Protein AF-A0A949YI16-F1 (afdb_monomer)

Nearest PDB structures (foldseek):
  5cyo-assembly1_A  TM=3.950E-01  e=6.555E+00  Homo sapiens
  5l9u-assembly1_I  TM=1.779E-01  e=8.687E+00  Homo sapiens
  9gaw-assembly1_I  TM=1.122E-01  e=5.535E+00  Homo sapiens

Radius of gyration: 22.8 Å; Cα contacts (8 Å, |Δi|>4): 338; chains: 1; bounding box: 64×41×63 Å

Mean predicted aligned error: 15.58 Å

Sequence (272 aa):
MSTMNRERLHPVIDHRLARIAKSLPQAPPWYEPWLGLGPQSTEQERLLVCQAIRNSGTLPADAGYFLVSRILQNMAIDAVSQLADGLQTMNQREWCRTTDRILAKMMDKANELEMAQLFRADPLEHARRVEAGRRFFFGEDEEESPTDSGWLKGFVRMISSSLMTDETTRKLGVRYQEEHGYWRITVYPLPDKAARETIESSAVPPGFAWDIGNLQSVFDCIEGLGWYAVPAELTESPYVWIDGEFQGHEVFLRLLPGEPDQVERGEKCEVG

Structure (mmCIF, N/CA/C/O backbone):
data_AF-A0A949YI16-F1
#
_entry.id   AF-A0A949YI16-F1
#
loop_
_atom_site.group_PDB
_atom_site.id
_atom_site.type_symbol
_atom_site.label_atom_id
_atom_site.label_alt_id
_atom_site.label_comp_id
_atom_site.label_asym_id
_atom_site.label_entity_id
_atom_site.label_seq_id
_atom_site.pdbx_PDB_ins_code
_atom_site.Cartn_x
_atom_site.Cartn_y
_atom_site.Cartn_z
_atom_site.occupancy
_atom_site.B_iso_or_equiv
_atom_site.auth_seq_id
_atom_site.auth_comp_id
_atom_site.auth_asym_id
_atom_site.auth_atom_id
_atom_site.pdbx_PDB_model_num
ATOM 1 N N . MET A 1 1 ? -25.009 -1.467 -10.153 1.00 31.23 1 MET A N 1
ATOM 2 C CA . MET A 1 1 ? -24.774 -0.622 -8.961 1.00 31.23 1 MET A CA 1
ATOM 3 C C . MET A 1 1 ? -24.878 -1.506 -7.729 1.00 31.23 1 MET A C 1
ATOM 5 O O . MET A 1 1 ? -25.981 -1.758 -7.267 1.00 31.23 1 MET A O 1
ATOM 9 N N . SER A 1 2 ? -23.753 -2.062 -7.274 1.00 29.58 2 SER A N 1
ATOM 10 C CA . SER A 1 2 ? -23.713 -2.919 -6.086 1.00 29.58 2 SER A CA 1
ATOM 11 C C . SER A 1 2 ? -23.374 -2.042 -4.883 1.00 29.58 2 SER A C 1
ATOM 13 O O . SER A 1 2 ? -22.243 -1.586 -4.740 1.00 29.58 2 SER A O 1
ATOM 15 N N . THR A 1 3 ? -24.373 -1.728 -4.064 1.00 34.19 3 THR A N 1
ATOM 16 C CA . THR A 1 3 ? -24.199 -1.081 -2.760 1.00 34.19 3 THR A CA 1
ATOM 17 C C . THR A 1 3 ? -23.569 -2.089 -1.803 1.00 34.19 3 THR A C 1
ATOM 19 O O . THR A 1 3 ? -24.270 -2.730 -1.021 1.00 34.19 3 THR A O 1
ATOM 22 N N . MET A 1 4 ? -22.254 -2.286 -1.897 1.00 34.53 4 MET A N 1
ATOM 23 C CA . MET A 1 4 ? -21.528 -3.017 -0.865 1.00 34.53 4 MET A CA 1
ATOM 24 C C . MET A 1 4 ? -21.594 -2.214 0.434 1.00 34.53 4 MET A C 1
ATOM 26 O O . MET A 1 4 ? -21.246 -1.034 0.470 1.00 34.53 4 MET A O 1
ATOM 30 N N . ASN A 1 5 ? -22.094 -2.868 1.482 1.00 37.47 5 ASN A N 1
ATOM 31 C CA . ASN A 1 5 ? -22.068 -2.435 2.874 1.00 37.47 5 ASN A CA 1
ATOM 32 C C . ASN A 1 5 ? -20.679 -1.870 3.225 1.00 37.47 5 ASN A C 1
ATOM 34 O O . ASN A 1 5 ? -19.763 -2.631 3.528 1.00 37.47 5 ASN A O 1
ATOM 38 N N . ARG A 1 6 ? -20.494 -0.544 3.194 1.00 45.31 6 ARG A N 1
ATOM 39 C CA . ARG A 1 6 ? -19.334 0.065 3.852 1.00 45.31 6 ARG A CA 1
ATOM 40 C C . ARG A 1 6 ? -19.609 0.033 5.351 1.00 45.31 6 ARG A C 1
ATOM 42 O O . ARG A 1 6 ? -20.365 0.846 5.882 1.00 45.31 6 ARG A O 1
ATOM 49 N N . GLU A 1 7 ? -19.048 -0.982 5.996 1.00 61.59 7 GLU A N 1
ATOM 50 C CA . GLU A 1 7 ? -18.950 -1.094 7.448 1.00 61.59 7 GLU A CA 1
ATOM 51 C C . GLU A 1 7 ? -18.223 0.125 8.053 1.00 61.59 7 GLU A C 1
ATOM 53 O O . GLU A 1 7 ? -17.637 0.932 7.328 1.00 61.59 7 GLU A O 1
ATOM 58 N N . ARG A 1 8 ? -18.295 0.317 9.379 1.00 75.62 8 ARG A N 1
ATOM 59 C CA . ARG A 1 8 ? -17.847 1.563 10.035 1.00 75.62 8 ARG A CA 1
ATOM 60 C C . ARG A 1 8 ? -16.381 1.889 9.757 1.00 75.62 8 ARG A C 1
ATOM 62 O O . ARG A 1 8 ? -16.054 3.045 9.514 1.00 75.62 8 ARG A O 1
ATOM 69 N N . LEU A 1 9 ? -15.498 0.901 9.799 1.00 74.50 9 LEU A N 1
ATOM 70 C CA . LEU A 1 9 ? -14.109 1.049 9.356 1.00 74.50 9 LEU A CA 1
ATOM 71 C C . LEU A 1 9 ? -13.682 -0.179 8.553 1.00 74.50 9 LEU A C 1
ATOM 73 O O . LEU A 1 9 ? -13.199 -0.059 7.431 1.00 74.50 9 LEU A O 1
ATOM 77 N N . HIS A 1 10 ? -13.860 -1.356 9.148 1.00 81.81 10 HIS A N 1
ATOM 78 C CA . HIS A 1 10 ? -13.617 -2.674 8.566 1.00 81.81 10 HIS A CA 1
ATOM 79 C C . HIS A 1 10 ? -14.085 -3.721 9.590 1.00 81.81 10 HIS A C 1
ATOM 81 O O . HIS A 1 10 ? -13.768 -3.542 10.770 1.00 81.81 10 HIS A O 1
ATOM 87 N N . PRO A 1 11 ? -14.704 -4.848 9.197 1.00 75.75 11 PRO A N 1
ATOM 88 C CA . PRO A 1 11 ? -15.297 -5.800 10.149 1.00 75.75 11 PRO A CA 1
ATOM 89 C C . PRO A 1 11 ? -14.327 -6.278 11.228 1.00 75.75 11 PRO A C 1
ATOM 91 O O . PRO A 1 11 ? -14.639 -6.290 12.419 1.00 75.75 11 PRO A O 1
ATOM 94 N N . VAL A 1 12 ? -13.105 -6.629 10.818 1.00 77.25 12 VAL A N 1
ATOM 95 C CA . VAL A 1 12 ? -12.036 -7.086 11.724 1.00 77.25 12 VAL A CA 1
ATOM 96 C C . VAL A 1 12 ? -11.601 -5.984 12.697 1.00 77.25 12 VAL A C 1
ATOM 98 O O . VAL A 1 12 ? -11.421 -6.242 13.891 1.00 77.25 12 VAL A O 1
ATOM 101 N N . ILE A 1 13 ? -11.470 -4.747 12.206 1.00 84.38 13 ILE A N 1
ATOM 102 C CA . ILE A 1 13 ? -11.089 -3.590 13.024 1.00 84.38 13 ILE A CA 1
ATOM 103 C C . ILE A 1 13 ? -12.207 -3.294 14.021 1.00 84.38 13 ILE A C 1
ATOM 105 O O . ILE A 1 13 ? -11.952 -3.210 15.222 1.00 84.38 13 ILE A O 1
ATOM 109 N N . ASP A 1 14 ? -13.447 -3.223 13.544 1.00 82.38 14 ASP A N 1
ATOM 110 C CA . ASP A 1 14 ? -14.624 -2.936 14.356 1.00 82.38 14 ASP A CA 1
ATOM 111 C C . ASP A 1 14 ? -14.833 -4.000 15.439 1.00 82.38 14 ASP A C 1
ATOM 113 O O . ASP A 1 14 ? -15.079 -3.674 16.602 1.00 82.38 14 ASP A O 1
ATOM 117 N N . HIS A 1 15 ? -14.652 -5.278 15.102 1.00 83.50 15 HIS A N 1
ATOM 118 C CA . HIS A 1 15 ? -14.730 -6.368 16.067 1.00 83.50 15 HIS A CA 1
ATOM 119 C C . HIS A 1 15 ? -13.658 -6.251 17.161 1.00 83.50 15 HIS A C 1
ATOM 121 O O . HIS A 1 15 ? -13.944 -6.447 18.349 1.00 83.50 15 HIS A O 1
ATOM 127 N N . ARG A 1 16 ? -12.416 -5.916 16.790 1.00 86.44 16 ARG A N 1
ATOM 128 C CA . ARG A 1 16 ? -11.323 -5.765 17.757 1.00 86.44 16 ARG A CA 1
ATOM 129 C C . ARG A 1 16 ? -11.501 -4.523 18.632 1.00 86.44 16 ARG A C 1
ATOM 131 O O . ARG A 1 16 ? -11.338 -4.632 19.847 1.00 86.44 16 ARG A O 1
ATOM 138 N N . LEU A 1 17 ? -11.906 -3.385 18.065 1.00 90.69 17 LEU A N 1
ATOM 139 C CA . LEU A 1 17 ? -12.233 -2.173 18.827 1.00 90.69 17 LEU A CA 1
ATOM 140 C C . LEU A 1 17 ? -13.386 -2.422 19.809 1.00 90.69 17 LEU A C 1
ATOM 142 O O . LEU A 1 17 ? -13.283 -2.043 20.976 1.00 90.69 17 LEU A O 1
ATOM 146 N N . ALA A 1 18 ? -14.431 -3.146 19.389 1.00 89.56 18 ALA A N 1
ATOM 147 C CA . ALA A 1 18 ? -15.534 -3.543 20.266 1.00 89.56 18 ALA A CA 1
ATOM 148 C C . ALA A 1 18 ? -15.048 -4.365 21.468 1.00 89.56 18 ALA A C 1
ATOM 150 O O . ALA A 1 18 ? -15.499 -4.156 22.595 1.00 89.56 18 ALA A O 1
ATOM 151 N N . ARG A 1 19 ? -14.134 -5.314 21.232 1.00 89.81 19 ARG A N 1
ATOM 152 C CA . ARG A 1 19 ? -13.559 -6.166 22.280 1.00 89.81 19 ARG A CA 1
ATOM 153 C C . ARG A 1 19 ? -12.746 -5.350 23.282 1.00 89.81 19 ARG A C 1
ATOM 155 O O . ARG A 1 19 ? -12.903 -5.546 24.483 1.00 89.81 19 ARG A O 1
ATOM 162 N N . ILE A 1 20 ? -11.925 -4.422 22.792 1.00 91.56 20 ILE A N 1
ATOM 163 C CA . ILE A 1 20 ? -11.102 -3.545 23.632 1.00 91.56 20 ILE A CA 1
ATOM 164 C C . ILE A 1 20 ? -11.993 -2.640 24.479 1.00 91.56 20 ILE A C 1
ATOM 166 O O . ILE A 1 20 ? -11.846 -2.624 25.697 1.00 91.56 20 ILE A O 1
ATOM 170 N N . ALA A 1 21 ? -12.981 -1.977 23.875 1.00 92.62 21 ALA A N 1
ATOM 171 C CA . ALA A 1 21 ? -13.918 -1.126 24.605 1.00 92.62 21 ALA A CA 1
ATOM 172 C C . ALA A 1 21 ? -14.663 -1.887 25.715 1.00 92.62 21 ALA A C 1
ATOM 174 O O . ALA A 1 21 ? -14.785 -1.377 26.824 1.00 92.62 21 ALA A O 1
ATOM 175 N N . LYS A 1 22 ? -15.097 -3.130 25.454 1.00 91.75 22 LYS A N 1
ATOM 176 C CA . LYS A 1 22 ? -15.749 -3.995 26.457 1.00 91.75 22 LYS A CA 1
ATOM 177 C C . LYS A 1 22 ? -14.829 -4.426 27.602 1.00 91.75 22 LYS A C 1
ATOM 179 O O . LYS A 1 22 ? -15.326 -4.780 28.664 1.00 91.75 22 LYS A O 1
ATOM 184 N N . SER A 1 23 ? -13.516 -4.456 27.375 1.00 92.62 23 SER A N 1
ATOM 185 C CA . SER A 1 23 ? -12.531 -4.856 28.387 1.00 92.62 23 SER A CA 1
ATOM 186 C C . SER A 1 23 ? -12.133 -3.721 29.335 1.00 92.62 23 SER A C 1
ATOM 188 O O . SER A 1 23 ? -11.532 -3.979 30.377 1.00 92.62 23 SER A O 1
ATOM 190 N N . LEU A 1 24 ? -12.461 -2.472 28.988 1.00 91.62 24 LEU A N 1
ATOM 191 C CA . LEU A 1 24 ? -12.121 -1.304 29.790 1.00 91.62 24 LEU A CA 1
ATOM 192 C C . LEU A 1 24 ? -13.169 -1.063 30.895 1.00 91.62 24 LEU A C 1
ATOM 194 O O . LEU A 1 24 ? -14.363 -1.229 30.647 1.00 91.62 24 LEU A O 1
ATOM 198 N N . PRO A 1 25 ? -12.759 -0.616 32.101 1.00 90.12 25 PRO A N 1
ATOM 199 C CA . PRO A 1 25 ? -13.688 -0.320 33.200 1.00 90.12 25 PRO A CA 1
ATOM 200 C C . PRO A 1 25 ? -14.673 0.817 32.900 1.00 90.12 25 PRO A C 1
ATOM 202 O O . PRO A 1 25 ? -15.754 0.875 33.480 1.00 90.12 25 PRO A O 1
ATOM 205 N N . GLN A 1 26 ? -14.287 1.733 32.012 1.00 90.88 26 GLN A N 1
ATOM 206 C CA . GLN A 1 26 ? -15.099 2.852 31.554 1.00 90.88 26 GLN A CA 1
ATOM 207 C C . GLN A 1 26 ? -15.021 2.933 30.030 1.00 90.88 26 GLN A C 1
ATOM 209 O O . GLN A 1 26 ? -13.969 2.672 29.442 1.00 90.88 26 GLN A O 1
ATOM 214 N N . ALA A 1 27 ? -16.135 3.316 29.400 1.00 89.06 27 ALA A N 1
ATOM 215 C CA . ALA A 1 27 ? -16.186 3.521 27.961 1.00 89.06 27 ALA A CA 1
ATOM 216 C C . ALA A 1 27 ? -15.149 4.578 27.533 1.00 89.06 27 ALA A C 1
ATOM 218 O O . ALA A 1 27 ? -15.115 5.669 28.116 1.00 89.06 27 ALA A O 1
ATOM 219 N N . PRO A 1 28 ? -14.298 4.279 26.536 1.00 91.94 28 PRO A N 1
ATOM 220 C CA . PRO A 1 28 ? -13.292 5.225 26.089 1.00 91.94 28 PRO A CA 1
ATOM 221 C C . PRO A 1 28 ? -13.940 6.417 25.365 1.00 91.94 28 PRO A C 1
ATOM 223 O O . PRO A 1 28 ? -15.004 6.270 24.761 1.00 91.94 28 PRO A O 1
ATOM 226 N N . PRO A 1 29 ? -13.296 7.597 25.358 1.00 90.50 29 PRO A N 1
ATOM 227 C CA . PRO A 1 29 ? -13.871 8.821 24.789 1.00 90.50 29 PRO A CA 1
ATOM 228 C C . PRO A 1 29 ? -14.149 8.731 23.279 1.00 90.50 29 PRO A C 1
ATOM 230 O O . PRO A 1 29 ? -14.979 9.469 22.759 1.00 90.50 29 PRO A O 1
ATOM 233 N N . TRP A 1 30 ? -13.485 7.813 22.573 1.00 94.56 30 TRP A N 1
ATOM 234 C CA . TRP A 1 30 ? -13.721 7.542 21.154 1.00 94.56 30 TRP A CA 1
ATOM 235 C C . TRP A 1 30 ? -14.892 6.585 20.887 1.00 94.56 30 TRP A C 1
ATOM 237 O O . TRP A 1 30 ? -15.267 6.422 19.729 1.00 94.56 30 TRP A O 1
ATOM 247 N N . TYR A 1 31 ? -15.477 5.955 21.913 1.00 93.25 31 TYR A N 1
ATOM 248 C CA . TYR A 1 31 ? -16.476 4.893 21.750 1.00 93.25 31 TYR A CA 1
ATOM 249 C C . TYR A 1 31 ? -17.761 5.376 21.069 1.00 93.25 31 TYR A C 1
ATOM 251 O O . TYR A 1 31 ? -18.175 4.792 20.071 1.00 93.25 31 TYR A O 1
ATOM 259 N N . GLU A 1 32 ? -18.358 6.462 21.564 1.00 93.62 32 GLU A N 1
ATOM 260 C CA . GLU A 1 32 ? -19.583 7.034 20.986 1.00 93.62 32 GLU A CA 1
ATOM 261 C C . GLU A 1 32 ? -19.359 7.593 19.566 1.00 93.62 32 GLU A C 1
ATOM 263 O O . GLU A 1 32 ? -20.111 7.217 18.663 1.00 93.62 32 GLU A O 1
ATOM 268 N N . PRO A 1 33 ? -18.302 8.395 19.293 1.00 94.06 33 PRO A N 1
ATOM 269 C CA . PRO A 1 33 ? -17.969 8.803 17.926 1.00 94.06 33 PRO A CA 1
ATOM 270 C C . PRO A 1 33 ? -17.774 7.625 16.965 1.00 94.06 33 PRO A C 1
ATOM 272 O O . PRO A 1 33 ? -18.243 7.667 15.831 1.00 94.06 33 PRO A O 1
ATOM 275 N N . TRP A 1 34 ? -17.113 6.557 17.421 1.00 94.75 34 TRP A N 1
ATOM 276 C CA . TRP A 1 34 ? -16.907 5.353 16.622 1.00 94.75 34 TRP A CA 1
ATOM 277 C C . TRP A 1 34 ? -18.216 4.605 16.344 1.00 94.75 34 TRP A C 1
ATOM 279 O O . TRP A 1 34 ? -18.442 4.195 15.208 1.00 94.75 34 TRP A O 1
ATOM 289 N N . LEU A 1 35 ? -19.113 4.469 17.327 1.00 91.69 35 LEU A N 1
ATOM 290 C CA . LEU A 1 35 ? -20.433 3.863 17.115 1.00 91.69 35 LEU A CA 1
ATOM 291 C C . LEU A 1 35 ? -21.310 4.664 16.147 1.00 91.69 35 LEU A C 1
ATOM 293 O O . LEU A 1 35 ? -22.106 4.059 15.422 1.00 91.69 35 LEU A O 1
ATOM 297 N N . GLY A 1 36 ? -21.148 5.990 16.138 1.00 90.19 36 GLY A N 1
ATOM 298 C CA . GLY A 1 36 ? -21.848 6.913 15.248 1.00 90.19 36 GLY A CA 1
ATOM 299 C C . GLY A 1 36 ? -21.418 6.835 13.781 1.00 90.19 36 GLY A C 1
ATOM 300 O O . GLY A 1 36 ? -22.139 7.336 12.919 1.00 90.19 36 GLY A O 1
ATOM 301 N N . LEU A 1 37 ? -20.289 6.187 13.470 1.00 91.56 37 LEU A N 1
ATOM 302 C CA . LEU A 1 37 ? -19.899 5.938 12.084 1.00 91.56 37 LEU A CA 1
ATOM 303 C C . LEU A 1 37 ? -20.891 4.983 11.411 1.00 91.56 37 LEU A C 1
ATOM 305 O O . LEU A 1 37 ? -21.271 3.946 11.960 1.00 91.56 37 LEU A O 1
ATOM 309 N N . GLY A 1 38 ? -21.265 5.312 10.178 1.00 83.69 38 GLY A N 1
ATOM 310 C CA . GLY A 1 38 ? -22.146 4.505 9.341 1.00 83.69 38 GLY A CA 1
ATOM 311 C C . GLY A 1 38 ? -21.712 4.516 7.876 1.00 83.69 38 GLY A C 1
ATOM 312 O O . GLY A 1 38 ? -20.693 5.121 7.541 1.00 83.69 38 GLY A O 1
ATOM 313 N N . PRO A 1 39 ? -22.477 3.881 6.973 1.00 79.88 39 PRO A N 1
ATOM 314 C CA . PRO A 1 39 ? -22.122 3.795 5.553 1.00 79.88 39 PRO A CA 1
ATOM 315 C C . PRO A 1 39 ? -22.015 5.155 4.853 1.00 79.88 39 PRO A C 1
ATOM 317 O O . PRO A 1 39 ? -21.275 5.291 3.887 1.00 79.88 39 PRO A O 1
ATOM 320 N N . GLN A 1 40 ? -22.743 6.158 5.354 1.00 84.12 40 GLN A N 1
ATOM 321 C CA . GLN A 1 40 ? -22.759 7.524 4.818 1.00 84.12 40 GLN A CA 1
ATOM 322 C C . GLN A 1 40 ? -21.681 8.432 5.423 1.00 84.12 40 GLN A C 1
ATOM 324 O O . GLN A 1 40 ? -21.553 9.577 5.000 1.00 84.12 40 GLN A O 1
ATOM 329 N N . SER A 1 41 ? -20.922 7.952 6.413 1.00 89.25 41 SER A N 1
ATOM 330 C CA . SER A 1 41 ? -19.845 8.745 6.997 1.00 89.25 41 SER A CA 1
ATOM 331 C C . SER A 1 41 ? -18.731 8.966 5.979 1.00 89.25 41 SER A C 1
ATOM 333 O O . SER A 1 41 ? -18.291 8.035 5.298 1.00 89.25 41 SER A O 1
ATOM 335 N N . THR A 1 42 ? -18.273 10.207 5.910 1.00 90.50 42 THR A N 1
ATOM 336 C CA . THR A 1 42 ? -17.163 10.654 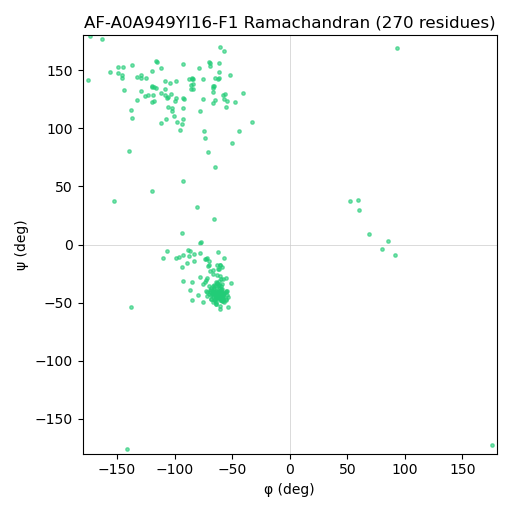5.072 1.00 90.50 42 THR A CA 1
ATOM 337 C C . THR A 1 42 ? -15.834 10.091 5.572 1.00 90.50 42 THR A C 1
ATOM 339 O O . THR A 1 42 ? -15.667 9.809 6.761 1.00 90.50 42 THR A O 1
ATOM 342 N N . GLU A 1 43 ? -14.841 9.994 4.686 1.00 87.81 43 GLU A N 1
ATOM 343 C CA . GLU A 1 43 ? -13.480 9.611 5.089 1.00 87.81 43 GLU A CA 1
ATOM 344 C C . GLU A 1 43 ? -12.889 10.589 6.120 1.00 87.81 43 GLU A C 1
ATOM 346 O O . GLU A 1 43 ? -12.145 10.177 7.004 1.00 87.81 43 GLU A O 1
ATOM 351 N N . GLN A 1 44 ? -13.293 11.866 6.095 1.00 92.75 44 GLN A N 1
ATOM 352 C CA . GLN A 1 44 ? -12.873 12.846 7.098 1.00 92.75 44 GLN A CA 1
ATOM 353 C C . GLN A 1 44 ? -13.439 12.534 8.494 1.00 92.75 44 GLN A C 1
ATOM 355 O O . GLN A 1 44 ? -12.724 12.648 9.488 1.00 92.75 44 GLN A O 1
ATOM 360 N N . GLU A 1 45 ? -14.705 12.122 8.593 1.00 94.12 45 GLU A N 1
ATOM 361 C CA . GLU A 1 45 ? -15.300 11.693 9.868 1.00 94.12 45 GLU A CA 1
ATOM 362 C C . GLU A 1 45 ? -14.628 10.418 10.387 1.00 94.12 45 GLU A C 1
ATOM 364 O O . GLU A 1 45 ? -14.312 10.324 11.575 1.00 94.12 45 GLU A O 1
ATOM 369 N N . ARG A 1 46 ? -14.335 9.461 9.496 1.00 94.12 46 ARG A N 1
ATOM 370 C CA . ARG A 1 46 ? -13.581 8.247 9.845 1.00 94.12 46 ARG A CA 1
ATOM 371 C C . ARG A 1 46 ? -12.176 8.578 10.338 1.00 94.12 46 ARG A C 1
ATOM 373 O O . ARG A 1 46 ? -11.743 8.028 11.349 1.00 94.12 46 ARG A O 1
ATOM 380 N N . LEU A 1 47 ? -11.493 9.510 9.675 1.00 95.75 47 LEU A N 1
ATOM 381 C CA . LEU A 1 47 ? -10.163 9.975 10.054 1.00 95.75 47 LEU A CA 1
ATOM 382 C C . LEU A 1 47 ? -10.162 10.575 11.462 1.00 95.75 47 LEU A C 1
ATOM 384 O O . LEU A 1 47 ? -9.327 10.190 12.278 1.00 95.75 47 L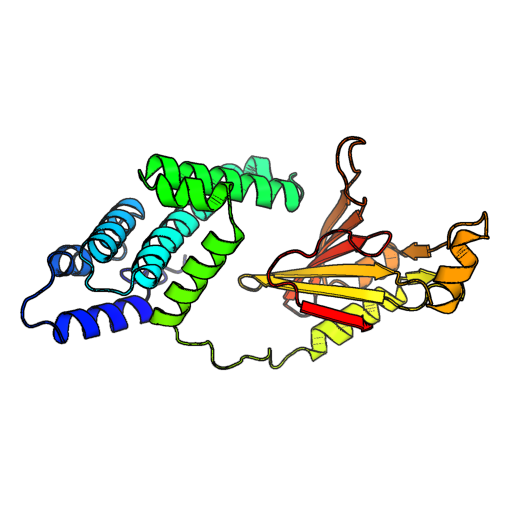EU A O 1
ATOM 388 N N . LEU A 1 48 ? -11.122 11.453 11.774 1.00 96.56 48 LEU A N 1
ATOM 389 C CA . LEU A 1 48 ? -11.246 12.064 13.103 1.00 96.56 48 LEU A CA 1
ATOM 390 C C . LEU A 1 48 ? -11.447 11.013 14.202 1.00 96.56 48 LEU A C 1
ATOM 392 O O . LEU A 1 48 ? -10.839 11.106 15.270 1.00 96.56 48 LEU A O 1
ATOM 396 N N . VAL A 1 49 ? -12.255 9.983 13.939 1.00 96.69 49 VAL A N 1
ATOM 397 C CA . VAL A 1 49 ? -12.438 8.864 14.871 1.00 96.69 49 VAL A CA 1
ATOM 398 C C . VAL A 1 49 ? -11.140 8.072 15.038 1.00 96.69 49 VAL A C 1
ATOM 400 O O . VAL A 1 49 ? -10.728 7.821 16.170 1.00 96.69 49 VAL A O 1
ATOM 403 N N . CYS A 1 50 ? -10.449 7.721 13.951 1.00 96.50 50 CYS A N 1
ATOM 404 C CA . CYS A 1 50 ? -9.164 7.018 14.014 1.00 96.50 50 CYS A CA 1
ATOM 405 C C . CYS A 1 50 ? -8.092 7.822 14.771 1.00 96.50 50 CYS A C 1
ATOM 407 O O . CYS A 1 50 ? -7.352 7.255 15.579 1.00 96.50 50 CYS A O 1
ATOM 409 N N . GLN A 1 51 ? -8.043 9.143 14.576 1.00 97.44 51 GLN A N 1
ATOM 410 C CA . GLN A 1 51 ? -7.170 10.047 15.327 1.00 97.44 51 GLN A CA 1
ATOM 411 C C . GLN A 1 51 ? -7.527 10.055 16.818 1.00 97.44 51 GLN A C 1
ATOM 413 O O . GLN A 1 51 ? -6.635 9.932 17.657 1.00 97.44 51 GLN A O 1
ATOM 418 N N . ALA A 1 52 ? -8.815 10.130 17.169 1.00 97.00 52 ALA A N 1
ATOM 419 C CA . ALA A 1 52 ? -9.267 10.070 18.559 1.00 97.00 52 ALA A CA 1
ATOM 420 C C . ALA A 1 52 ? -8.920 8.728 19.227 1.00 97.00 52 ALA A C 1
ATOM 422 O O . ALA A 1 52 ? -8.469 8.705 20.374 1.00 97.00 52 ALA A O 1
ATOM 423 N N . ILE A 1 53 ? -9.070 7.615 18.501 1.00 96.50 53 ILE A N 1
ATOM 424 C CA . ILE A 1 53 ? -8.671 6.282 18.966 1.00 96.50 53 ILE A CA 1
ATOM 425 C C . ILE A 1 53 ? -7.166 6.252 19.249 1.00 96.50 53 ILE A C 1
ATOM 427 O O . ILE A 1 53 ? -6.769 5.904 20.362 1.00 96.50 53 ILE A O 1
ATOM 431 N N . ARG A 1 54 ? -6.324 6.663 18.291 1.00 96.56 54 ARG A N 1
ATOM 432 C CA . ARG A 1 54 ? -4.863 6.712 18.472 1.00 96.56 54 ARG A CA 1
ATOM 433 C C . ARG A 1 54 ? -4.469 7.586 19.664 1.00 96.56 54 ARG A C 1
ATOM 435 O O . ARG A 1 54 ? -3.702 7.149 20.517 1.00 96.56 54 ARG A O 1
ATOM 442 N N . ASN A 1 55 ? -5.014 8.798 19.740 1.00 95.81 55 ASN A N 1
ATOM 443 C CA . ASN A 1 55 ? -4.635 9.796 20.743 1.00 95.81 55 ASN A CA 1
ATOM 444 C C . ASN A 1 55 ? -5.101 9.428 22.161 1.00 95.81 55 ASN A C 1
ATOM 446 O O . ASN A 1 55 ? -4.579 9.962 23.134 1.00 95.81 55 ASN A O 1
ATOM 450 N N . SER A 1 56 ? -6.060 8.507 22.299 1.00 94.44 56 SER A N 1
ATOM 451 C CA . SER A 1 56 ? -6.507 8.023 23.609 1.00 94.44 56 SER A CA 1
ATOM 452 C C . SER A 1 56 ? -5.492 7.129 24.326 1.00 94.44 56 SER A C 1
ATOM 454 O O . SER A 1 56 ? -5.628 6.904 25.526 1.00 94.44 56 SER A O 1
ATOM 456 N N . GLY A 1 57 ? -4.512 6.576 23.601 1.00 92.06 57 GLY A N 1
ATOM 457 C CA . GLY A 1 57 ? -3.531 5.642 24.158 1.00 92.06 57 GLY A CA 1
ATOM 458 C C . GLY A 1 57 ? -4.104 4.277 24.562 1.00 92.06 57 GLY A C 1
ATOM 459 O O . GLY A 1 57 ? -3.393 3.481 25.167 1.00 92.06 57 GLY A O 1
ATOM 460 N N . THR A 1 58 ? -5.365 3.965 24.230 1.00 93.00 58 THR A N 1
ATOM 461 C CA . THR A 1 58 ? -5.977 2.659 24.553 1.00 93.00 58 THR A CA 1
ATOM 462 C C . THR A 1 58 ? -5.453 1.511 23.690 1.00 93.00 58 THR A C 1
ATOM 464 O O . THR A 1 58 ? -5.739 0.349 23.970 1.00 93.00 58 THR A O 1
ATOM 467 N N . LEU A 1 59 ? -4.738 1.827 22.609 1.00 93.88 59 LEU A N 1
ATOM 468 C CA . LEU A 1 59 ? -4.119 0.874 21.693 1.00 93.88 59 LEU A CA 1
ATOM 469 C C . LEU A 1 59 ? -2.591 1.002 21.745 1.00 93.88 59 LEU A C 1
ATOM 471 O O . LEU A 1 59 ? -2.089 2.088 22.043 1.00 93.88 59 LEU A O 1
ATOM 475 N N . PRO A 1 60 ? -1.843 -0.052 21.365 1.00 94.88 60 PRO A N 1
ATOM 476 C CA . PRO A 1 60 ? -0.430 0.092 21.030 1.00 94.88 60 PRO A CA 1
ATOM 477 C C . PRO A 1 60 ? -0.210 1.209 20.001 1.00 94.88 60 PRO A C 1
ATOM 479 O O . PRO A 1 60 ? -1.035 1.403 19.102 1.00 94.88 60 PRO A O 1
ATOM 482 N N . ALA A 1 61 ? 0.916 1.919 20.110 1.00 93.88 61 ALA A N 1
ATOM 483 C CA . ALA A 1 61 ? 1.201 3.100 19.292 1.00 93.88 61 ALA A CA 1
ATOM 484 C C . ALA A 1 61 ? 1.086 2.821 17.783 1.00 93.88 61 ALA A C 1
ATOM 486 O O . ALA A 1 61 ? 0.471 3.599 17.055 1.00 93.88 61 ALA A O 1
ATOM 487 N N . ASP A 1 62 ? 1.613 1.685 17.325 1.00 91.69 62 ASP A N 1
ATOM 488 C CA . ASP A 1 62 ? 1.600 1.320 15.907 1.00 91.69 62 ASP A CA 1
ATOM 489 C C . ASP A 1 62 ? 0.209 0.912 15.409 1.00 91.69 62 ASP A C 1
ATOM 491 O O . ASP A 1 62 ? -0.151 1.215 14.276 1.00 91.69 62 ASP A O 1
ATOM 495 N N . ALA A 1 63 ? -0.640 0.338 16.268 1.00 91.81 63 ALA A N 1
ATOM 496 C CA . ALA A 1 63 ? -2.034 0.056 15.922 1.00 91.81 63 ALA A CA 1
ATOM 497 C C . ALA A 1 63 ? -2.819 1.352 15.666 1.00 91.81 63 ALA A C 1
ATOM 499 O O . ALA A 1 63 ? -3.530 1.468 14.669 1.00 91.81 63 ALA A O 1
ATOM 500 N N . GLY A 1 64 ? -2.648 2.360 16.527 1.00 95.69 64 GLY A N 1
ATOM 501 C CA . GLY A 1 64 ? -3.234 3.681 16.297 1.00 95.69 64 GLY A CA 1
ATOM 502 C C . GLY A 1 64 ? -2.645 4.389 15.068 1.00 95.69 64 GLY A C 1
ATOM 503 O O . GLY A 1 64 ? -3.378 5.039 14.325 1.00 95.69 64 GLY A O 1
ATOM 504 N N . TYR A 1 65 ? -1.339 4.235 14.820 1.00 94.06 65 TYR A N 1
ATOM 505 C CA . TYR A 1 65 ? -0.663 4.761 13.627 1.00 94.06 65 TYR A CA 1
ATOM 506 C C . TYR A 1 65 ? -1.246 4.177 12.333 1.00 94.06 65 TYR A C 1
ATOM 508 O O . TYR A 1 65 ? -1.588 4.921 11.413 1.00 94.06 65 TYR A O 1
ATOM 516 N N . PHE A 1 66 ? -1.423 2.855 12.288 1.00 92.81 66 PHE A N 1
ATOM 517 C CA . PHE A 1 66 ? -2.013 2.136 11.161 1.00 92.81 66 PHE A CA 1
ATOM 518 C C . PHE A 1 66 ? -3.436 2.604 10.838 1.00 92.81 66 PHE A C 1
ATOM 520 O O . PHE A 1 66 ? -3.737 2.835 9.670 1.00 92.81 66 PHE A O 1
ATOM 527 N N . LEU A 1 67 ? -4.299 2.795 11.845 1.00 92.88 67 LEU A N 1
ATOM 528 C CA . LEU A 1 67 ? -5.678 3.252 11.623 1.00 92.88 67 LEU A CA 1
ATOM 529 C C . LEU A 1 67 ? -5.734 4.591 10.881 1.00 92.88 67 LEU A C 1
ATOM 531 O O . LEU A 1 67 ? -6.518 4.749 9.948 1.00 92.88 67 LEU A O 1
ATOM 535 N N . VAL A 1 68 ? -4.896 5.544 11.290 1.00 96.50 68 VAL A N 1
ATOM 536 C CA . VAL A 1 68 ? -4.816 6.863 10.652 1.00 96.50 68 VAL A CA 1
ATOM 537 C C . VAL A 1 68 ? -4.225 6.744 9.247 1.00 96.50 68 VAL A C 1
ATOM 539 O O . VAL A 1 68 ? -4.807 7.267 8.299 1.00 96.50 68 VAL A O 1
ATOM 542 N N . SER A 1 69 ? -3.124 5.999 9.095 1.00 88.75 69 SER A N 1
ATOM 543 C CA . SER A 1 69 ? -2.474 5.786 7.794 1.00 88.75 69 SER A CA 1
ATOM 544 C C . SER A 1 69 ? -3.429 5.165 6.767 1.00 88.75 69 SER A C 1
ATOM 546 O O . SER A 1 69 ? -3.535 5.659 5.648 1.00 88.75 69 SER A O 1
ATOM 548 N N . ARG A 1 70 ? -4.208 4.149 7.163 1.00 88.00 70 ARG A N 1
ATOM 549 C CA . ARG A 1 70 ? -5.165 3.461 6.283 1.00 88.00 70 ARG A CA 1
ATOM 550 C C . ARG A 1 70 ? -6.249 4.395 5.741 1.00 88.00 70 ARG A C 1
ATOM 552 O O . ARG A 1 70 ? -6.556 4.342 4.556 1.00 88.00 70 ARG A O 1
ATOM 559 N N . ILE A 1 71 ? -6.824 5.262 6.580 1.00 90.44 71 ILE A N 1
ATOM 560 C CA . ILE A 1 71 ? -7.836 6.225 6.110 1.00 90.44 71 ILE A CA 1
ATOM 561 C C . ILE A 1 71 ? -7.211 7.248 5.154 1.00 90.44 71 ILE A C 1
ATOM 563 O O . ILE A 1 71 ? -7.789 7.553 4.114 1.00 90.44 71 ILE A O 1
ATOM 567 N N . LEU A 1 72 ? -5.999 7.727 5.445 1.00 88.31 72 LEU A N 1
ATOM 568 C CA . LEU A 1 72 ? -5.288 8.649 4.553 1.00 88.31 72 LEU A CA 1
ATOM 569 C C . LEU A 1 72 ? -4.930 8.006 3.206 1.00 88.31 72 LEU A C 1
ATOM 571 O O . LEU A 1 72 ? -5.006 8.679 2.179 1.00 88.31 72 LEU A O 1
ATOM 575 N N . GLN A 1 73 ? -4.591 6.715 3.195 1.00 83.00 73 GLN A N 1
ATOM 576 C CA . GLN A 1 73 ? -4.385 5.938 1.971 1.00 83.00 73 GLN A CA 1
ATOM 577 C C . GLN A 1 73 ? -5.674 5.832 1.151 1.00 83.00 73 GLN A C 1
ATOM 579 O O . GLN A 1 73 ? -5.642 6.127 -0.040 1.00 83.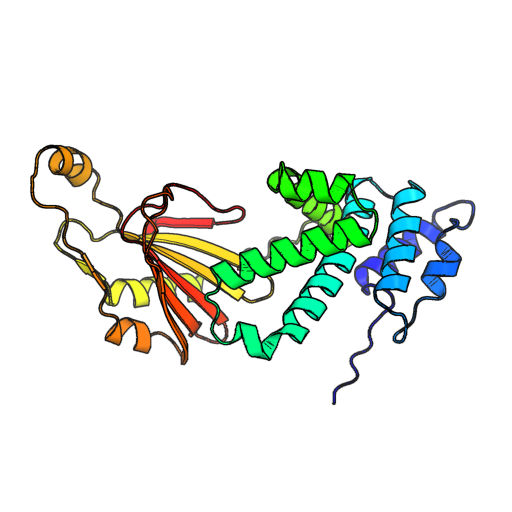00 73 GLN A O 1
ATOM 584 N N . ASN A 1 74 ? -6.816 5.521 1.776 1.00 82.31 74 ASN A N 1
ATOM 585 C CA . ASN A 1 74 ? -8.111 5.505 1.084 1.00 82.31 74 ASN A CA 1
ATOM 586 C C . ASN A 1 74 ? -8.429 6.869 0.449 1.00 82.31 74 ASN A C 1
ATOM 588 O O . ASN A 1 74 ? -8.768 6.946 -0.728 1.00 82.31 74 ASN A O 1
ATOM 592 N N . MET A 1 75 ? -8.244 7.958 1.204 1.00 87.12 75 MET A N 1
ATOM 593 C CA . MET A 1 75 ? -8.440 9.320 0.696 1.00 87.12 75 MET A CA 1
ATOM 594 C C . MET A 1 75 ? -7.495 9.650 -0.467 1.00 87.12 75 MET A C 1
ATOM 596 O O . MET A 1 75 ? -7.883 10.357 -1.398 1.00 87.12 75 MET A O 1
ATOM 600 N N . ALA A 1 76 ? -6.251 9.166 -0.421 1.00 82.06 76 ALA A N 1
ATOM 601 C CA . ALA A 1 76 ? -5.286 9.349 -1.498 1.00 82.06 76 ALA A CA 1
ATOM 602 C C . ALA A 1 76 ? -5.686 8.571 -2.760 1.00 82.06 76 ALA A C 1
ATOM 604 O O . ALA A 1 76 ? -5.640 9.146 -3.844 1.00 82.06 76 ALA A O 1
ATOM 605 N N . ILE A 1 77 ? -6.135 7.320 -2.621 1.00 75.00 77 ILE A N 1
ATOM 606 C CA . ILE A 1 77 ? -6.641 6.489 -3.726 1.00 75.00 77 ILE A CA 1
ATOM 607 C C . ILE A 1 77 ? -7.855 7.152 -4.388 1.00 75.00 77 ILE A C 1
ATOM 609 O O . ILE A 1 77 ? -7.896 7.276 -5.613 1.00 75.00 77 ILE A O 1
ATOM 613 N N . ASP A 1 78 ? -8.808 7.647 -3.596 1.00 79.38 78 ASP A N 1
ATOM 614 C CA . ASP A 1 78 ? -9.981 8.359 -4.113 1.00 79.38 78 ASP A CA 1
ATOM 615 C C . ASP A 1 78 ? -9.570 9.636 -4.870 1.00 79.38 78 ASP A C 1
ATOM 617 O O . ASP A 1 78 ? -10.095 9.930 -5.946 1.00 79.38 78 ASP A O 1
ATOM 621 N N . ALA A 1 79 ? -8.590 10.384 -4.350 1.00 82.56 79 ALA A N 1
ATOM 622 C CA . ALA A 1 79 ? -8.079 11.589 -5.000 1.00 82.56 79 ALA A CA 1
ATOM 623 C C . ALA A 1 79 ? -7.307 11.294 -6.297 1.00 82.56 79 ALA A C 1
ATOM 625 O O . ALA A 1 79 ? -7.434 12.052 -7.257 1.00 82.56 79 ALA A O 1
ATOM 626 N N . VAL A 1 80 ? -6.534 10.205 -6.346 1.00 73.56 80 VAL A N 1
ATOM 627 C CA . VAL A 1 80 ? -5.870 9.719 -7.569 1.00 73.56 80 VAL A CA 1
ATOM 628 C C . VAL A 1 80 ? -6.919 9.303 -8.599 1.00 73.56 80 VAL A C 1
ATOM 630 O O . VAL A 1 80 ? -6.844 9.719 -9.750 1.00 73.56 80 VAL A O 1
ATOM 633 N N . SER A 1 81 ? -7.953 8.573 -8.183 1.00 70.44 81 SER A N 1
ATOM 634 C CA . SER A 1 81 ? -9.029 8.112 -9.072 1.00 70.44 81 SER A CA 1
ATOM 635 C C . SER A 1 81 ? -9.805 9.269 -9.714 1.00 70.44 81 SER A C 1
ATOM 637 O O . SER A 1 81 ? -10.257 9.167 -10.849 1.00 70.44 81 SER A O 1
ATOM 639 N N . GLN A 1 82 ? -9.926 10.410 -9.031 1.00 74.25 82 GLN A N 1
ATOM 640 C CA . GLN A 1 82 ? -10.546 11.622 -9.587 1.00 74.25 82 GLN A CA 1
ATOM 641 C C . GLN A 1 82 ? -9.671 12.351 -10.621 1.00 74.25 82 GLN A C 1
ATOM 643 O O . GLN A 1 82 ? -10.166 13.224 -11.330 1.00 74.25 82 GLN A O 1
ATOM 648 N N . LEU A 1 83 ? -8.388 11.998 -10.730 1.00 71.62 83 LEU A N 1
ATOM 649 C CA . LEU A 1 83 ? -7.454 12.527 -11.730 1.00 71.62 83 LEU A CA 1
ATOM 650 C C . LEU A 1 83 ? -7.381 11.641 -12.992 1.00 71.62 83 LEU A C 1
ATOM 652 O O . LEU A 1 83 ? -6.504 11.861 -13.826 1.00 71.62 83 LEU A O 1
ATOM 656 N N . ALA A 1 84 ? -8.279 10.652 -13.131 1.00 56.03 84 ALA A N 1
ATOM 657 C CA . ALA A 1 84 ? -8.229 9.576 -14.129 1.00 56.03 84 ALA A CA 1
ATOM 658 C C . ALA A 1 84 ? -8.022 10.035 -15.586 1.00 56.03 84 ALA A C 1
ATOM 660 O O . ALA A 1 84 ? -7.299 9.365 -16.321 1.00 56.03 84 ALA A O 1
ATOM 661 N N . ASP A 1 85 ? -8.537 11.201 -15.988 1.00 56.03 85 ASP A N 1
ATOM 662 C CA . ASP A 1 85 ? -8.340 11.726 -17.351 1.00 56.03 85 ASP A CA 1
ATOM 663 C C . ASP A 1 85 ? -6.874 12.112 -17.655 1.00 56.03 85 ASP A C 1
ATOM 665 O O . ASP A 1 85 ? -6.471 12.152 -18.815 1.00 56.03 85 ASP A O 1
ATOM 669 N N . GLY A 1 86 ? -6.050 12.379 -16.633 1.00 53.22 86 GLY A N 1
ATOM 670 C CA . GLY A 1 86 ? -4.614 12.672 -16.774 1.00 53.22 86 GLY A CA 1
ATOM 671 C C . GLY A 1 86 ? -3.689 11.482 -16.493 1.00 53.22 86 GLY A C 1
ATOM 672 O O . GLY A 1 86 ? -2.498 11.558 -16.789 1.00 53.22 86 GLY A O 1
ATOM 673 N N . LEU A 1 87 ? -4.220 10.394 -15.923 1.00 52.09 87 LEU A N 1
ATOM 674 C CA . LEU A 1 87 ? -3.446 9.221 -15.494 1.00 52.09 87 LEU A CA 1
ATOM 675 C C . LEU A 1 87 ? -3.375 8.118 -16.556 1.00 52.09 87 LEU A C 1
ATOM 677 O O . LEU A 1 87 ? -2.438 7.331 -16.511 1.00 52.09 87 LEU A O 1
ATOM 681 N N . GLN A 1 88 ? -4.282 8.100 -17.543 1.00 52.88 88 GLN A N 1
ATOM 682 C CA . GLN A 1 88 ? -4.268 7.119 -18.646 1.00 52.88 88 GLN A CA 1
ATOM 683 C C . GLN A 1 88 ? -2.972 7.127 -19.477 1.00 52.88 88 GLN A C 1
ATOM 685 O O . GLN A 1 88 ? -2.685 6.165 -20.182 1.00 52.88 88 GLN A O 1
ATOM 690 N N . THR A 1 89 ? -2.189 8.206 -19.413 1.00 55.53 89 THR A N 1
ATOM 691 C CA . THR A 1 89 ? -0.913 8.343 -20.132 1.00 55.53 89 THR A CA 1
ATOM 692 C C . THR A 1 89 ? 0.319 8.231 -19.235 1.00 55.53 89 THR A C 1
ATOM 694 O O . THR A 1 89 ? 1.438 8.289 -19.743 1.00 55.53 89 THR A O 1
ATOM 697 N N . MET A 1 90 ? 0.147 8.138 -17.912 1.00 60.78 90 MET A N 1
ATOM 698 C CA . MET A 1 90 ? 1.265 8.110 -16.967 1.00 60.78 90 MET A CA 1
ATOM 699 C C . MET A 1 90 ? 1.801 6.689 -16.843 1.00 60.78 90 MET A C 1
ATOM 701 O O . MET A 1 90 ? 1.040 5.741 -16.678 1.00 60.78 90 MET A O 1
ATOM 705 N N . ASN A 1 91 ? 3.124 6.536 -16.888 1.00 60.88 91 ASN A N 1
ATOM 706 C CA . ASN A 1 91 ? 3.715 5.242 -16.558 1.00 60.88 91 ASN A CA 1
ATOM 707 C C . ASN A 1 91 ? 3.577 4.969 -15.049 1.00 60.88 91 ASN A C 1
ATOM 709 O O . ASN A 1 91 ? 3.489 5.894 -14.236 1.00 60.88 91 ASN A O 1
ATOM 713 N N . GLN A 1 92 ? 3.620 3.697 -14.658 1.00 57.09 92 GLN A N 1
ATOM 714 C CA . GLN A 1 92 ? 3.369 3.260 -13.281 1.00 57.09 92 GLN A CA 1
ATOM 715 C C . GLN A 1 92 ? 4.262 3.939 -12.233 1.00 57.09 92 GLN A C 1
ATOM 717 O O . GLN A 1 92 ? 3.864 4.158 -11.093 1.00 57.09 92 GLN A O 1
ATOM 722 N N . ARG A 1 93 ? 5.477 4.350 -12.600 1.00 57.53 93 ARG A N 1
ATOM 723 C CA . ARG A 1 93 ? 6.358 5.071 -11.681 1.00 57.53 93 ARG A CA 1
ATOM 724 C C . ARG A 1 93 ? 5.893 6.498 -11.426 1.00 57.53 93 ARG A C 1
ATOM 726 O O . ARG A 1 93 ? 6.000 7.001 -10.306 1.00 57.53 93 ARG A O 1
ATOM 733 N N . GLU A 1 94 ? 5.427 7.176 -12.464 1.00 63.16 94 GLU A N 1
ATOM 734 C CA . GLU A 1 94 ? 4.799 8.483 -12.321 1.00 63.16 94 GLU A CA 1
ATOM 735 C C . GLU A 1 94 ? 3.493 8.373 -11.539 1.00 63.16 94 GLU A C 1
ATOM 737 O O . GLU A 1 94 ? 3.217 9.256 -10.724 1.00 63.16 94 GLU A O 1
ATOM 742 N N . TRP A 1 95 ? 2.760 7.269 -11.705 1.00 65.44 95 TRP A N 1
ATOM 743 C CA . TRP A 1 95 ? 1.615 6.926 -10.870 1.00 65.44 95 TRP A CA 1
ATOM 744 C C . TRP A 1 95 ? 2.029 6.776 -9.398 1.00 65.44 95 TRP A C 1
ATOM 746 O O . TRP A 1 95 ? 1.561 7.556 -8.575 1.00 65.44 95 TRP A O 1
ATOM 756 N N . CYS A 1 96 ? 3.005 5.921 -9.061 1.00 65.44 96 CYS A N 1
ATOM 757 C CA . CYS A 1 96 ? 3.510 5.756 -7.688 1.00 65.44 96 CYS A CA 1
ATOM 758 C C . CYS A 1 96 ? 3.990 7.082 -7.082 1.00 65.44 96 CYS A C 1
ATOM 760 O O . CYS A 1 96 ? 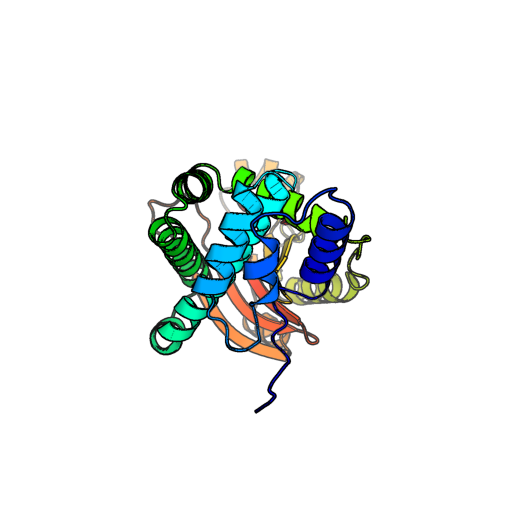3.589 7.446 -5.981 1.00 65.44 96 CYS A O 1
ATOM 762 N N . ARG A 1 97 ? 4.789 7.869 -7.817 1.00 73.00 97 ARG A N 1
ATOM 763 C CA . ARG A 1 97 ? 5.256 9.189 -7.352 1.00 73.00 97 ARG A CA 1
ATOM 764 C C . ARG A 1 97 ? 4.101 10.158 -7.121 1.00 73.00 97 ARG A C 1
ATOM 766 O O . ARG A 1 97 ? 4.181 11.010 -6.236 1.00 73.00 97 ARG A O 1
ATOM 773 N N . THR A 1 98 ? 3.062 10.088 -7.944 1.00 74.69 98 THR A N 1
ATOM 774 C CA . THR A 1 98 ? 1.876 10.937 -7.816 1.00 74.69 98 THR A CA 1
ATOM 775 C C . THR A 1 98 ? 1.046 10.514 -6.618 1.00 74.69 98 THR A C 1
ATOM 777 O O . THR A 1 98 ? 0.696 11.375 -5.811 1.00 74.69 98 THR A O 1
ATOM 780 N N . THR A 1 99 ? 0.837 9.213 -6.435 1.00 73.56 99 THR A N 1
ATOM 781 C CA . THR A 1 99 ? 0.186 8.624 -5.265 1.00 73.56 99 THR A CA 1
ATOM 782 C C . THR A 1 99 ? 0.933 8.977 -3.979 1.00 73.56 99 THR A C 1
ATOM 784 O O . THR A 1 99 ? 0.316 9.517 -3.065 1.00 73.56 99 THR A O 1
ATOM 787 N N . ASP A 1 100 ? 2.261 8.834 -3.927 1.00 79.75 100 ASP A N 1
ATOM 788 C CA . ASP A 1 100 ? 3.088 9.219 -2.772 1.00 79.75 100 ASP A CA 1
ATOM 789 C C . ASP A 1 100 ? 2.989 10.717 -2.463 1.00 79.75 100 ASP A C 1
ATOM 791 O O . ASP A 1 100 ? 2.853 11.131 -1.308 1.00 79.75 100 ASP A O 1
ATOM 795 N N . ARG A 1 101 ? 3.023 11.568 -3.497 1.00 84.88 101 ARG A N 1
ATOM 796 C CA . ARG A 1 101 ? 2.860 13.022 -3.339 1.00 84.88 101 ARG A CA 1
ATOM 797 C C . ARG A 1 101 ? 1.475 13.381 -2.820 1.00 84.88 101 ARG A C 1
ATOM 799 O O . ARG A 1 101 ? 1.355 14.302 -2.011 1.00 84.88 101 ARG A O 1
ATOM 806 N N . ILE A 1 102 ? 0.435 12.711 -3.305 1.00 87.12 102 ILE A N 1
ATOM 807 C CA . ILE A 1 102 ? -0.942 12.925 -2.862 1.00 87.12 102 ILE A CA 1
ATOM 808 C C . ILE A 1 102 ? -1.095 12.448 -1.422 1.00 87.12 102 ILE A C 1
ATOM 810 O O . ILE A 1 102 ? -1.593 13.212 -0.601 1.00 87.12 102 ILE A O 1
ATOM 814 N N . LEU A 1 103 ? -0.595 11.261 -1.087 1.00 86.38 103 LEU A N 1
ATOM 815 C CA . LEU A 1 103 ? -0.627 10.716 0.265 1.00 86.38 1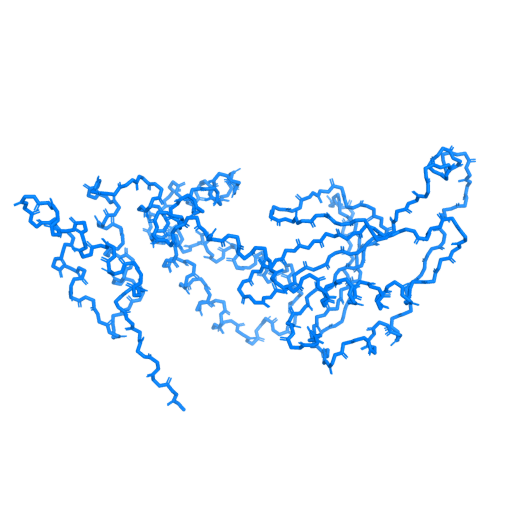03 LEU A CA 1
ATOM 816 C C . LEU A 1 103 ? 0.093 11.634 1.260 1.00 86.38 103 LEU A C 1
ATOM 818 O O . LEU A 1 103 ? -0.482 12.004 2.282 1.00 86.38 103 LEU A O 1
ATOM 822 N N . ALA A 1 104 ? 1.296 12.106 0.927 1.00 88.12 104 ALA A N 1
ATOM 823 C CA . ALA A 1 104 ? 2.024 13.059 1.761 1.00 88.12 104 ALA A CA 1
ATOM 824 C C . ALA A 1 104 ? 1.243 14.374 1.960 1.00 88.12 104 ALA A C 1
ATOM 826 O O . ALA A 1 104 ? 1.207 14.916 3.063 1.00 88.12 104 ALA A O 1
ATOM 827 N N . LYS A 1 105 ? 0.565 14.875 0.915 1.00 90.62 105 LYS A N 1
ATOM 828 C CA . LYS A 1 105 ? -0.326 16.044 1.026 1.00 90.62 105 LYS A CA 1
ATOM 829 C C . LYS A 1 105 ? -1.555 15.762 1.890 1.00 90.62 105 LYS A C 1
ATOM 831 O O . LYS A 1 105 ? -2.008 16.670 2.583 1.00 90.62 105 LYS A O 1
ATOM 836 N N . MET A 1 106 ? -2.114 14.552 1.842 1.00 91.25 106 MET A N 1
ATOM 837 C CA . MET A 1 106 ? -3.226 14.161 2.713 1.00 91.25 106 MET A CA 1
ATOM 838 C C . MET A 1 106 ? -2.783 14.142 4.176 1.00 91.25 106 MET A C 1
ATOM 840 O O . MET A 1 106 ? -3.493 14.686 5.016 1.00 91.25 106 MET A O 1
ATOM 844 N N . MET A 1 107 ? -1.587 13.621 4.471 1.00 94.38 107 MET A N 1
ATOM 845 C CA . MET A 1 107 ? -1.008 13.670 5.819 1.00 94.38 107 MET A CA 1
ATOM 846 C C . MET A 1 107 ? -0.835 15.118 6.309 1.00 94.38 107 MET A C 1
ATOM 848 O O . MET A 1 107 ? -1.267 15.440 7.414 1.00 94.38 107 MET A O 1
ATOM 852 N N . ASP A 1 108 ? -0.290 16.020 5.482 1.00 92.69 108 ASP A N 1
ATOM 853 C CA . ASP A 1 108 ? -0.153 17.435 5.863 1.00 92.69 108 ASP A CA 1
ATOM 854 C C . ASP A 1 108 ? -1.522 18.090 6.130 1.00 92.69 108 ASP A C 1
ATOM 856 O O . ASP A 1 108 ? -1.708 18.761 7.145 1.00 92.69 108 ASP A O 1
ATOM 860 N N . LYS A 1 109 ? -2.505 17.876 5.241 1.00 93.06 109 LYS A N 1
ATOM 861 C CA . LYS A 1 109 ? -3.869 18.420 5.386 1.00 93.06 109 LYS A CA 1
ATOM 862 C C . LYS A 1 109 ? -4.589 17.890 6.624 1.00 93.06 109 LYS A C 1
ATOM 864 O O . LYS A 1 109 ? -5.386 18.612 7.217 1.00 93.06 109 LYS A O 1
ATOM 869 N N . ALA A 1 110 ? -4.306 16.650 7.007 1.00 93.50 110 ALA A N 1
ATOM 870 C CA . ALA A 1 110 ? -4.835 16.010 8.204 1.00 93.50 110 ALA A CA 1
ATOM 871 C C . ALA A 1 110 ? -4.140 16.453 9.503 1.00 93.50 110 ALA A C 1
ATOM 873 O O . ALA A 1 110 ? -4.501 15.965 10.574 1.00 93.50 110 ALA A O 1
ATOM 874 N N . ASN A 1 111 ? -3.163 17.368 9.421 1.00 94.50 111 ASN A N 1
ATOM 875 C CA . ASN A 1 111 ? -2.302 17.784 10.528 1.00 94.50 111 ASN A CA 1
ATOM 876 C C . ASN A 1 111 ? -1.479 16.623 11.129 1.00 94.50 111 ASN A C 1
ATOM 878 O O . ASN A 1 111 ? -1.123 16.631 12.305 1.00 94.50 111 ASN A O 1
ATOM 882 N N . GLU A 1 112 ? -1.148 15.624 10.308 1.00 96.69 112 GLU A N 1
ATOM 883 C CA . GLU A 1 112 ? -0.343 14.453 10.667 1.00 96.69 112 GLU A CA 1
ATOM 884 C C . GLU A 1 112 ? 1.141 14.692 10.354 1.00 96.69 112 GLU A C 1
ATOM 886 O O . GLU A 1 112 ? 1.781 13.940 9.619 1.00 96.69 112 GLU A O 1
ATOM 891 N N . LEU A 1 113 ? 1.693 15.782 10.897 1.00 93.88 113 LEU A N 1
ATOM 892 C CA . LEU A 1 113 ? 3.012 16.303 10.516 1.00 93.88 113 LEU A CA 1
ATOM 893 C C . LEU A 1 113 ? 4.155 15.318 10.795 1.00 93.88 113 LEU A C 1
ATOM 895 O O . LEU A 1 113 ? 5.035 15.147 9.954 1.00 93.88 113 LEU A O 1
ATOM 899 N N . GLU A 1 114 ? 4.128 14.629 11.938 1.00 93.62 114 GLU A N 1
ATOM 900 C CA . GLU A 1 114 ? 5.141 13.621 12.284 1.00 93.62 114 GLU A CA 1
ATOM 901 C C . GLU A 1 114 ? 5.069 12.400 11.359 1.00 93.62 114 GLU A C 1
ATOM 903 O O . GLU A 1 114 ? 6.096 11.881 10.922 1.00 93.62 114 GLU A O 1
ATOM 908 N N . MET A 1 115 ? 3.857 11.955 11.011 1.00 95.00 115 MET A N 1
ATOM 909 C CA . MET A 1 115 ? 3.649 10.862 10.060 1.00 95.00 115 MET A CA 1
ATOM 910 C C . MET A 1 115 ? 4.130 11.261 8.664 1.00 95.00 115 MET A C 1
ATOM 912 O O . MET A 1 115 ? 4.830 10.477 8.030 1.00 95.00 115 MET A O 1
ATOM 916 N N . ALA A 1 116 ? 3.817 12.481 8.219 1.00 92.56 116 ALA A N 1
ATOM 917 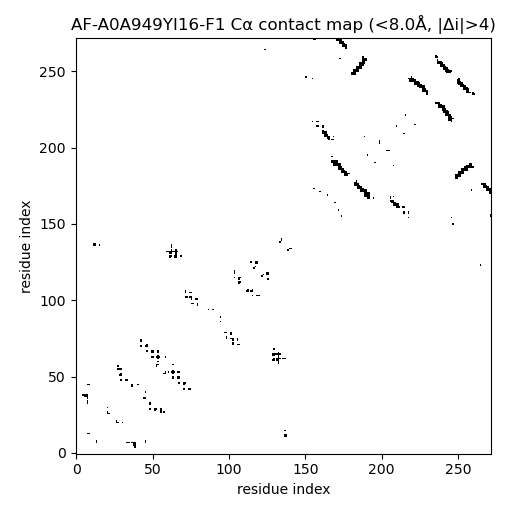C CA . ALA A 1 116 ? 4.262 13.020 6.939 1.00 92.56 116 ALA A CA 1
ATOM 918 C C . ALA A 1 116 ? 5.789 13.170 6.880 1.00 92.56 116 ALA A C 1
ATOM 920 O O . ALA A 1 116 ? 6.410 12.884 5.856 1.00 92.56 116 ALA A O 1
ATOM 921 N N . GLN A 1 117 ? 6.412 13.609 7.977 1.00 91.69 117 GLN A N 1
ATOM 922 C CA . GLN A 1 117 ? 7.864 13.696 8.088 1.00 91.69 117 GLN A CA 1
ATOM 923 C C . GLN A 1 117 ? 8.502 12.308 8.032 1.00 91.69 117 GLN A C 1
ATOM 925 O O . GLN A 1 117 ? 9.435 12.117 7.255 1.00 91.69 117 GLN A O 1
ATOM 930 N N . LEU A 1 118 ? 7.983 11.342 8.798 1.00 82.56 118 LEU A N 1
ATOM 931 C CA . LEU A 1 118 ? 8.480 9.968 8.778 1.00 82.56 118 LEU A CA 1
ATOM 932 C C . LEU A 1 118 ? 8.321 9.353 7.385 1.00 82.56 118 LEU A C 1
ATOM 934 O O . LEU A 1 118 ? 9.282 8.824 6.850 1.00 82.56 118 LEU A O 1
ATOM 938 N N . PHE A 1 119 ? 7.155 9.511 6.755 1.00 82.75 119 PHE A N 1
ATOM 939 C CA . PHE A 1 119 ? 6.885 9.017 5.404 1.00 82.75 119 PHE A CA 1
ATOM 940 C C . PHE A 1 119 ? 7.894 9.537 4.372 1.00 82.75 119 PHE A C 1
ATOM 942 O O . PHE A 1 119 ? 8.330 8.780 3.513 1.00 82.75 119 PHE A O 1
ATOM 949 N N . ARG A 1 120 ? 8.302 10.810 4.466 1.00 82.69 120 ARG A N 1
ATOM 950 C CA . ARG A 1 120 ? 9.271 11.420 3.539 1.00 82.69 120 ARG A CA 1
ATOM 951 C C . ARG A 1 120 ? 10.724 11.071 3.856 1.00 82.69 120 ARG A C 1
ATOM 953 O O . ARG A 1 120 ? 11.503 10.853 2.935 1.00 82.69 120 ARG A O 1
ATOM 960 N N . ALA A 1 121 ? 11.100 11.112 5.132 1.00 81.00 121 ALA A N 1
ATOM 961 C CA . ALA A 1 121 ? 12.493 11.008 5.565 1.00 81.00 121 ALA A CA 1
ATOM 962 C C . ALA A 1 121 ? 12.944 9.555 5.742 1.00 81.00 121 ALA A C 1
ATOM 964 O O . ALA A 1 121 ? 14.063 9.207 5.379 1.00 81.00 121 ALA A O 1
ATOM 965 N N . ASP A 1 122 ? 12.063 8.714 6.278 1.00 75.81 122 ASP A N 1
ATOM 966 C CA . ASP A 1 122 ? 12.295 7.289 6.460 1.00 75.81 122 ASP A CA 1
ATOM 967 C C . ASP A 1 122 ? 11.016 6.511 6.128 1.00 75.81 122 ASP A C 1
ATOM 969 O O . ASP A 1 122 ? 10.269 6.069 7.014 1.00 75.81 122 ASP A O 1
ATOM 973 N N . PRO A 1 123 ? 10.759 6.281 4.828 1.00 71.88 123 PRO A N 1
ATOM 974 C CA . PRO A 1 123 ? 9.592 5.517 4.447 1.00 71.88 123 PRO A CA 1
ATOM 975 C C . PRO A 1 123 ? 9.632 4.084 5.031 1.00 71.88 123 PRO A C 1
ATOM 977 O O . PRO A 1 123 ? 8.625 3.386 4.952 1.00 71.88 123 PRO A O 1
ATOM 980 N N . LEU A 1 124 ? 10.802 3.572 5.478 1.00 64.25 124 LEU A N 1
ATOM 981 C CA . LEU A 1 124 ? 11.057 2.156 5.859 1.00 64.25 124 LEU A CA 1
ATOM 982 C C . LEU A 1 124 ? 10.408 1.950 7.198 1.00 64.25 124 LEU A C 1
ATOM 984 O O . LEU A 1 124 ? 9.611 1.037 7.394 1.00 64.25 124 LEU A O 1
ATOM 988 N N . GLU A 1 125 ? 10.725 2.878 8.081 1.00 71.81 125 GLU A N 1
ATOM 989 C CA . GLU A 1 125 ? 10.134 2.957 9.385 1.00 71.81 125 GLU A CA 1
ATOM 990 C C . GLU A 1 125 ? 8.643 3.293 9.308 1.00 71.81 125 GLU A C 1
ATOM 992 O O . GLU A 1 125 ? 7.853 2.663 10.006 1.00 71.81 125 GLU A O 1
ATOM 997 N N . HIS A 1 126 ? 8.215 4.173 8.390 1.00 78.44 126 HIS A N 1
ATOM 998 C CA . HIS A 1 126 ? 6.783 4.362 8.125 1.00 78.44 126 HIS A CA 1
ATOM 999 C C . HIS A 1 126 ? 6.083 3.029 7.804 1.00 78.44 126 HIS A C 1
ATOM 1001 O O . HIS A 1 126 ? 5.112 2.668 8.470 1.00 78.44 126 HIS A O 1
ATOM 1007 N N . ALA A 1 127 ? 6.597 2.272 6.828 1.00 73.25 127 ALA A N 1
ATOM 1008 C CA . ALA A 1 127 ? 6.018 0.994 6.417 1.00 73.25 127 ALA A CA 1
ATOM 1009 C C . ALA A 1 127 ? 6.026 -0.047 7.550 1.00 73.25 127 ALA A C 1
ATOM 1011 O O . ALA A 1 127 ? 5.031 -0.739 7.753 1.00 73.25 127 ALA A O 1
ATOM 1012 N N . ARG A 1 128 ? 7.105 -0.125 8.341 1.00 69.69 128 ARG A N 1
ATOM 1013 C CA . ARG A 1 128 ? 7.185 -1.024 9.506 1.00 69.69 128 ARG A CA 1
ATOM 1014 C C . ARG A 1 128 ? 6.121 -0.721 10.550 1.00 69.69 128 ARG A C 1
ATOM 1016 O O . ARG A 1 128 ? 5.506 -1.650 11.061 1.00 69.69 128 ARG A O 1
ATOM 1023 N N . ARG A 1 129 ? 5.880 0.556 10.853 1.00 80.06 129 ARG A N 1
ATOM 1024 C CA . ARG A 1 129 ? 4.851 0.961 11.822 1.00 80.06 129 ARG A CA 1
ATOM 1025 C C . ARG A 1 129 ? 3.443 0.680 11.311 1.00 80.06 129 ARG A C 1
ATOM 1027 O O . ARG A 1 129 ? 2.602 0.209 12.075 1.00 80.06 129 ARG A O 1
ATOM 1034 N N . VAL A 1 130 ? 3.194 0.912 10.019 1.00 76.62 130 VAL A N 1
ATOM 1035 C CA . VAL A 1 130 ? 1.937 0.510 9.364 1.00 76.62 130 VAL A CA 1
ATOM 1036 C C . VAL A 1 130 ? 1.741 -1.001 9.483 1.00 76.62 130 VAL A C 1
ATOM 1038 O O . VAL A 1 130 ? 0.682 -1.434 9.928 1.00 76.62 130 VAL A O 1
ATOM 1041 N N . GLU A 1 131 ? 2.759 -1.799 9.163 1.00 74.94 131 GLU A N 1
ATOM 1042 C CA . GLU A 1 131 ? 2.677 -3.261 9.196 1.00 74.94 131 GLU A CA 1
ATOM 1043 C C . GLU A 1 131 ? 2.515 -3.814 10.618 1.00 74.94 131 GLU A C 1
ATOM 1045 O O . GLU A 1 131 ? 1.664 -4.667 10.862 1.00 74.94 131 GLU A O 1
ATOM 1050 N N . ALA A 1 132 ? 3.261 -3.293 11.594 1.00 76.50 132 ALA A N 1
ATOM 1051 C CA . ALA A 1 132 ? 3.104 -3.666 12.999 1.00 76.50 132 ALA A CA 1
ATOM 1052 C C . ALA A 1 132 ? 1.677 -3.382 13.502 1.00 76.50 132 ALA A C 1
ATOM 1054 O O . ALA A 1 132 ? 1.069 -4.207 14.191 1.00 76.50 132 ALA A O 1
ATOM 1055 N N . GLY A 1 133 ? 1.107 -2.240 13.111 1.00 78.25 133 GLY A N 1
ATOM 1056 C CA . GLY A 1 133 ? -0.277 -1.906 13.418 1.00 78.25 133 GLY A CA 1
ATOM 1057 C C . GLY A 1 133 ? -1.297 -2.771 12.681 1.00 78.25 133 GLY A C 1
ATOM 1058 O O . GLY A 1 133 ? -2.279 -3.196 13.288 1.00 78.25 133 GLY A O 1
ATOM 1059 N N . ARG A 1 134 ? -1.058 -3.097 11.406 1.00 85.94 134 ARG A N 1
ATOM 1060 C CA . ARG A 1 134 ? -1.890 -4.033 10.639 1.00 85.94 134 ARG A CA 1
ATOM 1061 C C . ARG A 1 134 ? -1.940 -5.388 11.341 1.00 85.94 134 ARG A C 1
ATOM 1063 O O . ARG A 1 134 ? -3.034 -5.880 11.618 1.00 85.94 134 ARG A O 1
ATOM 1070 N N . ARG A 1 135 ? -0.785 -5.932 11.737 1.00 78.75 135 ARG A N 1
ATOM 1071 C CA . ARG A 1 135 ? -0.697 -7.216 12.452 1.00 78.75 135 ARG A CA 1
ATOM 1072 C C . ARG A 1 135 ? -1.461 -7.229 13.762 1.00 78.75 135 ARG A C 1
ATOM 1074 O O . ARG A 1 135 ? -2.054 -8.237 14.138 1.00 78.75 135 ARG A O 1
ATOM 1081 N N . PHE A 1 136 ? -1.516 -6.093 14.453 1.00 84.50 136 PHE A N 1
ATOM 1082 C CA . PHE A 1 136 ? -2.349 -5.985 15.642 1.00 84.50 136 PHE A CA 1
ATOM 1083 C C . PHE A 1 136 ? -3.829 -6.238 15.334 1.00 84.50 136 PHE A C 1
ATOM 1085 O O . PHE A 1 136 ? -4.499 -6.861 16.151 1.00 84.50 136 PHE A O 1
ATOM 1092 N N . PHE A 1 137 ? -4.365 -5.777 14.201 1.00 78.50 137 PHE A N 1
ATOM 1093 C CA . PHE A 1 137 ? -5.777 -5.979 13.863 1.00 78.50 137 PHE A CA 1
ATOM 1094 C C . PHE A 1 137 ? -6.052 -7.321 13.199 1.00 78.50 137 PHE A C 1
ATOM 1096 O O . PHE A 1 137 ? -6.977 -8.017 13.623 1.00 78.50 137 PHE A O 1
ATOM 1103 N N . PHE A 1 138 ? -5.242 -7.668 12.206 1.00 73.00 138 PHE A N 1
ATOM 1104 C CA . PHE A 1 138 ? -5.470 -8.787 11.298 1.00 73.00 138 PHE A CA 1
ATOM 1105 C C . PHE A 1 138 ? -4.738 -10.072 11.716 1.00 73.00 138 PHE A C 1
ATOM 1107 O O . PHE A 1 138 ? -5.097 -11.140 11.240 1.00 73.00 138 PHE A O 1
ATOM 1114 N N . GLY A 1 139 ? -3.823 -9.986 12.688 1.00 71.81 139 GLY A N 1
ATOM 1115 C CA . GLY A 1 139 ? -2.904 -11.066 13.054 1.00 71.81 139 GLY A CA 1
ATOM 1116 C C . GLY A 1 139 ? -1.575 -10.938 12.313 1.00 71.81 139 GLY A C 1
ATOM 1117 O O . GLY A 1 139 ? -1.452 -10.153 11.375 1.00 71.81 139 GLY A O 1
ATOM 1118 N N . GLU A 1 140 ? -0.568 -11.714 12.719 1.00 61.72 140 GLU A N 1
ATOM 1119 C CA . GLU A 1 140 ? 0.361 -12.207 11.698 1.00 61.72 140 GLU A CA 1
ATOM 1120 C C . GLU A 1 140 ? -0.551 -12.882 10.688 1.00 61.72 140 GLU A C 1
ATOM 1122 O O . GLU A 1 140 ? -1.379 -13.695 11.109 1.00 61.72 140 GLU A O 1
ATOM 1127 N N . ASP A 1 141 ? -0.510 -12.473 9.420 1.00 45.47 141 ASP A N 1
ATOM 1128 C CA . ASP A 1 141 ? -1.136 -13.313 8.412 1.00 45.47 141 ASP A CA 1
ATOM 1129 C C . ASP A 1 141 ? -0.609 -14.713 8.728 1.00 45.47 141 ASP A C 1
ATOM 1131 O O . ASP A 1 141 ? 0.611 -14.896 8.839 1.00 45.47 141 ASP A O 1
ATOM 1135 N N . GLU A 1 142 ? -1.505 -15.679 8.974 1.00 33.28 142 GLU A N 1
ATOM 1136 C CA . GLU A 1 142 ? -1.125 -17.056 8.689 1.00 33.28 142 GLU A CA 1
ATOM 1137 C C . GLU A 1 142 ? -0.374 -16.967 7.373 1.00 33.28 142 GLU A C 1
ATOM 1139 O O . GLU A 1 142 ? -0.829 -16.246 6.484 1.00 33.28 142 GLU A O 1
ATOM 1144 N N . GLU A 1 143 ? 0.811 -17.561 7.300 1.00 36.38 143 GLU A N 1
ATOM 1145 C CA . GLU A 1 143 ? 1.508 -17.713 6.043 1.00 36.38 143 GLU A CA 1
ATOM 1146 C C . GLU A 1 143 ? 0.528 -18.327 5.027 1.00 36.38 143 GLU A C 1
ATOM 1148 O O . GLU A 1 143 ? 0.583 -19.513 4.724 1.00 36.38 143 GLU A O 1
ATOM 1153 N N . GLU A 1 144 ? -0.253 -17.501 4.342 1.00 32.22 144 GLU A N 1
ATOM 1154 C CA . GLU A 1 144 ? -0.349 -17.549 2.909 1.00 32.22 144 GLU A CA 1
ATOM 1155 C C . GLU A 1 144 ? 1.056 -17.159 2.416 1.00 32.22 144 GLU A C 1
ATOM 1157 O O . GLU A 1 144 ? 1.305 -16.146 1.770 1.00 32.22 144 GLU A O 1
ATOM 1162 N N . SER A 1 145 ? 2.026 -18.044 2.703 1.00 33.41 145 SER A N 1
ATOM 1163 C CA . SER A 1 145 ? 2.796 -18.662 1.636 1.00 33.41 145 SER A CA 1
ATOM 1164 C C . SER A 1 145 ? 1.800 -18.765 0.493 1.00 33.41 145 SER A C 1
ATOM 1166 O O . SER A 1 145 ? 0.862 -19.555 0.639 1.00 33.41 145 SER A O 1
ATOM 1168 N N . PRO A 1 146 ? 1.895 -17.924 -0.551 1.00 40.16 146 PRO A N 1
ATOM 1169 C CA . PRO A 1 146 ? 0.892 -17.950 -1.586 1.00 40.16 146 PRO A CA 1
ATOM 1170 C C . PRO A 1 146 ? 0.887 -19.391 -2.049 1.00 40.16 146 PRO A C 1
ATOM 1172 O O . PRO A 1 146 ? 1.917 -19.918 -2.487 1.00 40.16 146 PRO A O 1
ATOM 1175 N N . THR A 1 147 ? -0.253 -20.050 -1.894 1.00 42.00 147 THR A N 1
ATOM 1176 C CA . THR A 1 147 ? -0.464 -21.444 -2.276 1.00 42.00 147 THR A CA 1
ATOM 1177 C C . THR A 1 147 ? -0.376 -21.611 -3.804 1.00 42.00 147 THR A C 1
ATOM 1179 O O . THR A 1 147 ? -0.867 -22.583 -4.351 1.00 42.00 147 THR A O 1
ATOM 1182 N N . ASP A 1 148 ? 0.289 -20.680 -4.497 1.00 47.94 148 ASP A N 1
ATOM 1183 C CA . ASP A 1 148 ? 0.303 -20.487 -5.932 1.00 47.94 148 ASP A CA 1
ATOM 1184 C C . ASP A 1 148 ? 1.607 -19.826 -6.437 1.00 47.94 148 ASP A C 1
ATOM 1186 O O . ASP A 1 148 ? 1.623 -19.090 -7.413 1.00 47.94 148 ASP A O 1
ATOM 1190 N N . SER A 1 149 ? 2.778 -20.152 -5.871 1.00 58.22 149 SER A N 1
ATOM 1191 C CA . SER A 1 149 ? 4.063 -19.857 -6.561 1.00 58.22 149 SER A CA 1
ATOM 1192 C C . SER A 1 149 ? 4.221 -20.591 -7.913 1.00 58.22 149 SER A C 1
ATOM 1194 O O . SER A 1 149 ? 5.188 -20.369 -8.644 1.00 58.22 149 SER A O 1
ATOM 1196 N N . GLY A 1 150 ? 3.285 -21.486 -8.257 1.00 74.19 150 GLY A N 1
ATOM 1197 C CA . GLY A 1 150 ? 3.272 -22.238 -9.509 1.00 74.19 150 GLY A CA 1
ATOM 1198 C C . GLY A 1 150 ? 3.051 -21.361 -10.741 1.00 74.19 150 GLY A C 1
ATOM 1199 O O . GLY A 1 150 ? 3.783 -21.520 -11.722 1.00 74.19 150 GLY A O 1
ATOM 1200 N N . TRP A 1 151 ? 2.102 -20.419 -10.690 1.00 84.31 151 TRP A N 1
ATOM 1201 C CA . TRP A 1 151 ? 1.838 -19.537 -11.829 1.00 84.31 151 TRP A CA 1
ATOM 1202 C C . TRP A 1 151 ? 3.003 -18.568 -12.046 1.00 84.31 151 TRP A C 1
ATOM 1204 O O . TRP A 1 151 ? 3.437 -18.420 -13.181 1.00 84.31 151 TRP A O 1
ATOM 1214 N N . LEU A 1 152 ? 3.592 -18.004 -10.979 1.00 83.56 152 LEU A N 1
ATOM 1215 C CA . LEU A 1 152 ? 4.725 -17.078 -11.080 1.00 83.56 152 LEU A CA 1
ATOM 1216 C C . LEU A 1 152 ? 5.947 -17.759 -11.707 1.00 83.56 152 LEU A C 1
ATOM 1218 O O . LEU A 1 152 ? 6.568 -17.219 -12.619 1.00 83.56 152 LEU A O 1
ATOM 1222 N N . LYS A 1 153 ? 6.260 -18.990 -11.285 1.00 82.56 153 LYS A N 1
ATOM 1223 C CA . LYS A 1 153 ? 7.311 -19.802 -11.922 1.00 82.56 153 LYS A CA 1
ATOM 1224 C C . LYS A 1 153 ? 6.985 -20.110 -13.382 1.00 82.56 153 LYS A C 1
ATOM 1226 O O . LYS A 1 153 ? 7.878 -20.105 -14.228 1.00 82.56 153 LYS A O 1
ATOM 1231 N N . GLY A 1 154 ? 5.715 -20.380 -13.687 1.00 83.50 154 GLY A N 1
ATOM 1232 C CA . GLY A 1 154 ? 5.229 -20.569 -15.053 1.00 83.50 154 GLY A CA 1
ATOM 1233 C C . GLY A 1 154 ? 5.404 -19.318 -15.915 1.00 83.50 154 GLY A C 1
ATOM 1234 O O . GLY A 1 154 ? 5.911 -19.419 -17.031 1.00 83.50 154 GLY A O 1
ATOM 1235 N N . PHE A 1 155 ? 5.054 -18.159 -15.367 1.00 87.06 155 PHE A N 1
ATOM 1236 C CA . PHE A 1 155 ? 5.156 -16.846 -15.986 1.00 87.06 155 PHE A CA 1
ATOM 1237 C C . PHE A 1 155 ? 6.611 -16.474 -16.267 1.00 87.06 155 PHE A C 1
ATOM 1239 O O . PHE A 1 155 ? 6.967 -16.213 -17.414 1.00 87.06 155 PHE A O 1
ATOM 1246 N N . VAL A 1 156 ? 7.485 -16.576 -15.257 1.00 85.56 156 VAL A N 1
ATOM 1247 C CA . VAL A 1 156 ? 8.933 -16.366 -15.406 1.00 85.56 156 VAL A CA 1
ATOM 1248 C C . VAL A 1 156 ? 9.496 -17.281 -16.485 1.00 85.56 156 VAL A C 1
ATOM 1250 O O . VAL A 1 156 ? 10.187 -16.804 -17.375 1.00 85.56 156 VAL A O 1
ATOM 1253 N N . ARG A 1 157 ? 9.162 -18.577 -16.474 1.00 84.38 157 ARG A N 1
ATOM 1254 C CA . ARG A 1 157 ? 9.630 -19.526 -17.497 1.00 84.38 157 ARG A CA 1
ATOM 1255 C C . ARG A 1 157 ? 9.200 -19.124 -18.911 1.00 84.38 157 ARG A C 1
ATOM 1257 O O . ARG A 1 157 ? 9.970 -19.319 -19.849 1.00 84.38 157 ARG A O 1
ATOM 1264 N N . MET A 1 158 ? 7.988 -18.595 -19.078 1.00 85.31 158 MET A N 1
ATOM 1265 C CA . MET A 1 158 ? 7.514 -18.124 -20.382 1.00 85.31 158 MET A CA 1
ATOM 1266 C C . MET A 1 158 ? 8.209 -16.834 -20.810 1.00 85.31 158 MET A C 1
ATOM 1268 O O . MET A 1 158 ? 8.657 -16.755 -21.950 1.00 85.31 158 MET A O 1
ATOM 1272 N N . ILE A 1 159 ? 8.431 -15.890 -19.894 1.00 86.56 159 ILE A N 1
ATOM 1273 C CA . ILE A 1 159 ? 9.256 -14.701 -20.151 1.00 86.56 159 ILE A CA 1
ATOM 1274 C C . ILE A 1 159 ? 10.679 -15.096 -20.557 1.00 86.56 159 ILE A C 1
ATOM 1276 O O . ILE A 1 159 ? 11.201 -14.565 -21.535 1.00 86.56 159 ILE A O 1
ATOM 1280 N N . SER A 1 160 ? 11.289 -16.066 -19.869 1.00 81.88 160 SER A N 1
ATOM 1281 C CA . SER A 1 160 ? 12.628 -16.571 -20.194 1.00 81.88 160 SER A CA 1
ATOM 1282 C C . SER A 1 160 ? 12.725 -17.106 -21.620 1.00 81.88 160 SER A C 1
ATOM 1284 O O . SER A 1 160 ? 13.791 -17.033 -22.219 1.00 81.88 160 SER A O 1
ATOM 1286 N N . SER A 1 161 ? 11.635 -17.635 -22.186 1.00 82.50 161 SER A N 1
ATOM 1287 C CA . SER A 1 161 ? 11.630 -18.119 -23.573 1.00 82.50 161 SER A CA 1
ATOM 1288 C C . SER A 1 161 ? 11.747 -16.993 -24.605 1.00 82.50 161 SER A C 1
ATOM 1290 O O . SER A 1 161 ? 12.211 -17.229 -25.717 1.00 82.50 161 SER A O 1
ATOM 1292 N N . SER A 1 162 ? 11.380 -15.768 -24.223 1.00 83.44 162 SER A N 1
ATOM 1293 C CA . SER A 1 162 ? 11.525 -14.565 -25.046 1.00 83.44 162 SER A CA 1
ATOM 1294 C C . SER A 1 162 ? 12.893 -13.904 -24.911 1.00 83.44 162 SER A C 1
ATOM 1296 O O . SER A 1 162 ? 13.171 -12.915 -25.589 1.00 83.44 162 SER A O 1
ATOM 1298 N N . LEU A 1 163 ? 13.743 -14.401 -24.014 1.00 82.12 163 LEU A N 1
ATOM 1299 C CA . LEU A 1 163 ? 15.089 -13.893 -23.853 1.00 82.12 163 LEU A CA 1
ATOM 1300 C C . LEU A 1 163 ? 15.983 -14.442 -24.971 1.00 82.12 163 LEU A C 1
ATOM 1302 O O . LEU A 1 163 ? 16.271 -15.635 -25.044 1.00 82.12 163 LEU A O 1
ATOM 1306 N N . MET A 1 164 ? 16.463 -13.547 -25.825 1.00 78.62 164 MET A N 1
ATOM 1307 C CA . MET A 1 164 ? 17.454 -13.843 -26.849 1.00 78.62 164 MET A CA 1
ATOM 1308 C C . MET A 1 164 ? 18.838 -13.501 -26.294 1.00 78.62 164 MET A C 1
ATOM 1310 O O . MET A 1 164 ? 19.233 -12.336 -26.285 1.00 78.62 164 MET A O 1
ATOM 1314 N N . THR A 1 165 ? 19.582 -14.493 -25.808 1.00 68.88 165 THR A N 1
ATOM 1315 C CA . THR A 1 165 ? 20.940 -14.279 -25.277 1.00 68.88 165 THR A CA 1
ATOM 1316 C C . THR A 1 165 ? 22.007 -14.999 -26.079 1.00 68.88 165 THR A C 1
ATOM 1318 O O . THR A 1 165 ? 21.763 -16.031 -26.706 1.00 68.88 165 THR A O 1
ATOM 1321 N N . ASP A 1 166 ? 23.234 -14.500 -25.962 1.00 60.41 166 ASP A N 1
ATOM 1322 C CA . ASP A 1 166 ? 24.434 -15.313 -26.141 1.00 60.41 166 ASP A CA 1
ATOM 1323 C C . ASP A 1 166 ? 24.517 -16.476 -25.120 1.00 60.41 166 ASP A C 1
ATOM 1325 O O . ASP A 1 166 ? 23.736 -16.576 -24.166 1.00 60.41 166 ASP A O 1
ATOM 1329 N N . GLU A 1 167 ? 25.459 -17.406 -25.317 1.00 54.03 167 GLU A N 1
ATOM 1330 C CA . GLU A 1 167 ? 25.646 -18.566 -24.427 1.00 54.03 167 GLU A CA 1
ATOM 1331 C C . GLU A 1 167 ? 25.994 -18.190 -22.974 1.00 54.03 167 GLU A C 1
ATOM 1333 O O . GLU A 1 167 ? 25.818 -19.018 -22.078 1.00 54.03 167 GLU A O 1
ATOM 1338 N N . THR A 1 168 ? 26.446 -16.956 -22.729 1.00 53.59 168 THR A N 1
ATOM 1339 C CA . THR A 1 168 ? 26.960 -16.470 -21.440 1.00 53.59 168 THR A CA 1
ATOM 1340 C C . THR A 1 168 ? 25.897 -15.884 -20.505 1.00 53.59 168 THR A C 1
ATOM 1342 O O . THR A 1 168 ? 26.146 -15.776 -19.302 1.00 53.59 168 THR A O 1
ATOM 1345 N N . THR A 1 169 ? 24.701 -15.562 -21.011 1.00 58.81 169 THR A N 1
ATOM 1346 C CA . THR A 1 169 ? 23.678 -14.793 -20.271 1.00 58.81 169 THR A CA 1
ATOM 1347 C C . THR A 1 169 ? 22.367 -15.573 -20.092 1.00 58.81 169 THR A C 1
ATOM 1349 O O . THR A 1 169 ? 21.280 -15.067 -20.331 1.00 58.81 169 THR A O 1
ATOM 1352 N N . ARG A 1 170 ? 22.445 -16.847 -19.687 1.00 63.75 170 ARG A N 1
ATOM 1353 C CA . ARG A 1 170 ? 21.262 -17.735 -19.608 1.00 63.75 170 ARG A CA 1
ATOM 1354 C C . ARG A 1 170 ? 20.482 -17.688 -18.294 1.00 63.75 170 ARG A C 1
ATOM 1356 O O . ARG A 1 170 ? 19.423 -18.303 -18.210 1.00 63.75 170 ARG A O 1
ATOM 1363 N N . LYS A 1 171 ? 21.011 -17.034 -17.259 1.00 74.06 171 LYS A N 1
ATOM 1364 C CA . LYS A 1 171 ? 20.362 -16.970 -15.943 1.00 74.06 171 LYS A CA 1
ATOM 1365 C C . LYS A 1 171 ? 19.616 -15.661 -15.793 1.00 74.06 171 LYS A C 1
ATOM 1367 O O . LYS A 1 171 ? 20.122 -14.613 -16.193 1.00 74.06 171 LYS A O 1
ATOM 1372 N N . LEU A 1 172 ? 18.443 -15.727 -15.178 1.00 79.50 172 LEU A N 1
ATOM 1373 C CA . LEU A 1 172 ? 17.631 -14.556 -14.889 1.00 79.50 172 LEU A CA 1
ATOM 1374 C C . LEU A 1 172 ? 17.497 -14.380 -13.382 1.00 79.50 172 LEU A C 1
ATOM 1376 O O . LEU A 1 172 ? 17.232 -15.324 -12.640 1.00 79.50 172 LEU A O 1
ATOM 1380 N N . GLY A 1 173 ? 17.679 -13.148 -12.929 1.00 82.44 173 GLY A N 1
ATOM 1381 C CA . GLY A 1 173 ? 17.220 -12.726 -11.621 1.00 82.44 173 GLY A CA 1
ATOM 1382 C C . GLY A 1 173 ? 15.769 -12.287 -11.728 1.00 82.44 173 GLY A C 1
ATOM 1383 O O . GLY A 1 173 ? 15.398 -11.590 -12.675 1.00 82.44 173 GLY A O 1
ATOM 1384 N N . VAL A 1 174 ? 14.959 -12.696 -10.757 1.00 83.69 174 VAL A N 1
ATOM 1385 C CA . VAL A 1 174 ? 13.568 -12.272 -10.634 1.00 83.69 174 VAL A CA 1
ATOM 1386 C C . VAL A 1 174 ? 13.368 -11.650 -9.264 1.00 83.69 174 VAL A C 1
ATOM 1388 O O . VAL A 1 174 ? 13.711 -12.243 -8.242 1.00 83.69 174 VAL A O 1
ATOM 1391 N N . ARG A 1 175 ? 12.792 -10.453 -9.239 1.00 84.00 175 ARG A N 1
ATOM 1392 C CA . ARG A 1 175 ? 12.310 -9.800 -8.021 1.00 84.00 175 ARG A CA 1
ATOM 1393 C C . ARG A 1 175 ? 10.826 -9.549 -8.153 1.00 84.00 175 ARG A C 1
ATOM 1395 O O . ARG A 1 175 ? 10.391 -9.104 -9.209 1.00 84.00 175 ARG A O 1
ATOM 1402 N N . TYR A 1 176 ? 10.052 -9.832 -7.117 1.00 84.69 176 TYR A N 1
ATOM 1403 C CA . TYR A 1 176 ? 8.615 -9.616 -7.178 1.00 84.69 176 TYR A CA 1
ATOM 1404 C C . TYR A 1 176 ? 8.017 -9.160 -5.861 1.00 84.69 176 TYR A C 1
ATOM 1406 O O . TYR A 1 176 ? 8.514 -9.481 -4.783 1.00 84.69 176 TYR A O 1
ATOM 1414 N N . GLN A 1 177 ? 6.910 -8.442 -5.969 1.00 82.25 177 GLN A N 1
ATOM 1415 C CA . GLN A 1 177 ? 6.076 -8.043 -4.851 1.00 82.25 177 GLN A CA 1
ATOM 1416 C C . GLN A 1 177 ? 4.617 -8.033 -5.299 1.00 82.25 177 GLN A C 1
ATOM 1418 O O . GLN A 1 177 ? 4.320 -7.654 -6.429 1.00 82.25 177 GLN A O 1
ATOM 1423 N N . GLU A 1 178 ? 3.725 -8.435 -4.404 1.00 79.31 178 GLU A N 1
ATOM 1424 C CA . GLU A 1 178 ? 2.282 -8.336 -4.590 1.00 79.31 178 GLU A CA 1
ATOM 1425 C C . GLU A 1 178 ? 1.738 -7.240 -3.664 1.00 79.31 178 GLU A C 1
ATOM 1427 O O . GLU A 1 178 ? 2.143 -7.143 -2.502 1.00 79.31 178 GLU A O 1
ATOM 1432 N N . GLU A 1 179 ? 0.886 -6.373 -4.209 1.00 67.00 179 GLU A N 1
ATOM 1433 C CA . GLU A 1 179 ? 0.159 -5.347 -3.464 1.00 67.00 179 GLU A CA 1
ATOM 1434 C C . GLU A 1 179 ? -1.302 -5.302 -3.942 1.00 67.00 179 GLU A C 1
ATOM 1436 O O . GLU A 1 179 ? -1.591 -4.819 -5.033 1.00 67.00 179 GLU A O 1
ATOM 1441 N N . HIS A 1 180 ? -2.240 -5.756 -3.104 1.00 61.31 180 HIS A N 1
ATOM 1442 C CA . HIS A 1 180 ? -3.693 -5.689 -3.348 1.00 61.31 180 HIS A CA 1
ATOM 1443 C C . HIS A 1 180 ? -4.188 -6.416 -4.618 1.00 61.31 180 HIS A C 1
ATOM 1445 O O . HIS A 1 180 ? -5.110 -5.950 -5.281 1.00 61.31 180 HIS A O 1
ATOM 1451 N N . GLY A 1 181 ? -3.611 -7.570 -4.940 1.00 65.06 181 GLY A N 1
ATOM 1452 C CA . GLY A 1 181 ? -3.913 -8.387 -6.117 1.00 65.06 181 GLY A CA 1
ATOM 1453 C C . GLY A 1 181 ? -3.038 -8.073 -7.330 1.00 65.06 181 GLY A C 1
ATOM 1454 O O . GLY A 1 181 ? -3.044 -8.843 -8.289 1.00 65.06 181 GLY A O 1
ATOM 1455 N N . TYR A 1 182 ? -2.251 -6.996 -7.265 1.00 71.44 182 TYR A N 1
ATOM 1456 C CA . TYR A 1 182 ? -1.398 -6.536 -8.352 1.00 71.44 182 TYR A CA 1
ATOM 1457 C C . TYR A 1 182 ? 0.049 -6.993 -8.158 1.00 71.44 182 TYR A C 1
ATOM 1459 O O . TYR A 1 182 ? 0.670 -6.734 -7.122 1.00 71.44 182 TYR A O 1
ATOM 1467 N N . TRP A 1 183 ? 0.608 -7.662 -9.165 1.00 85.44 183 TRP A N 1
ATOM 1468 C CA . TRP A 1 183 ? 1.940 -8.254 -9.109 1.00 85.44 183 TRP A CA 1
ATOM 1469 C C . TRP A 1 183 ? 2.962 -7.405 -9.838 1.00 85.44 183 TRP A C 1
ATOM 1471 O O . TRP A 1 183 ? 2.970 -7.299 -11.060 1.00 85.44 183 TRP A O 1
ATOM 1481 N N . ARG A 1 184 ? 3.918 -6.870 -9.089 1.00 84.81 184 ARG A N 1
ATOM 1482 C CA . ARG A 1 184 ? 5.092 -6.217 -9.650 1.00 84.81 184 ARG A CA 1
ATOM 1483 C C . ARG A 1 184 ? 6.213 -7.227 -9.777 1.00 84.81 184 ARG A C 1
ATOM 1485 O O . ARG A 1 184 ? 6.694 -7.737 -8.771 1.00 84.81 184 ARG A O 1
ATOM 1492 N N . ILE A 1 185 ? 6.656 -7.483 -11.000 1.00 89.69 185 ILE A N 1
ATOM 1493 C CA . ILE A 1 185 ? 7.680 -8.477 -11.313 1.00 89.69 185 ILE A CA 1
ATOM 1494 C C . ILE A 1 185 ? 8.793 -7.794 -12.096 1.00 89.69 185 ILE A C 1
ATOM 1496 O O . ILE A 1 185 ? 8.566 -7.132 -13.099 1.00 89.69 185 ILE A O 1
ATOM 1500 N N . THR A 1 186 ? 10.024 -7.954 -11.641 1.00 88.31 186 THR A N 1
ATOM 1501 C CA . THR A 1 186 ? 11.226 -7.405 -12.259 1.00 88.31 186 THR A CA 1
ATOM 1502 C C . THR A 1 186 ? 12.122 -8.555 -12.669 1.00 88.31 186 THR A C 1
ATOM 1504 O O . THR A 1 186 ? 12.506 -9.363 -11.828 1.00 88.31 186 THR A O 1
ATOM 1507 N N . VAL A 1 187 ? 12.470 -8.616 -13.947 1.00 88.50 187 VAL A N 1
ATOM 1508 C CA . VAL A 1 187 ? 13.321 -9.653 -14.525 1.00 88.50 187 VAL A CA 1
ATOM 1509 C C . VAL A 1 187 ? 14.557 -9.001 -15.127 1.00 88.50 187 VAL A C 1
ATOM 1511 O O . VAL A 1 187 ? 14.474 -7.959 -15.781 1.00 88.50 187 VAL A O 1
ATOM 1514 N N . TYR A 1 188 ? 15.716 -9.605 -14.888 1.00 85.00 188 TYR A N 1
ATOM 1515 C CA . TYR A 1 188 ? 16.992 -9.088 -15.368 1.00 85.00 188 TYR A CA 1
ATOM 1516 C C . TYR A 1 188 ? 18.001 -10.199 -15.656 1.00 85.00 188 TYR A C 1
ATOM 1518 O O . TYR A 1 188 ? 18.008 -11.217 -14.961 1.00 85.00 188 TYR A O 1
ATOM 1526 N N . PRO A 1 189 ? 18.885 -10.014 -16.648 1.00 80.31 189 PRO A N 1
ATOM 1527 C CA . PRO A 1 189 ? 19.956 -10.958 -16.917 1.00 80.31 189 PRO A CA 1
ATOM 1528 C C . PRO A 1 189 ? 20.970 -10.999 -15.770 1.00 80.31 189 PRO A C 1
ATOM 1530 O O . PRO A 1 189 ? 21.402 -9.968 -15.250 1.00 80.31 189 PRO A O 1
ATOM 1533 N N . LEU A 1 190 ? 21.379 -12.212 -15.398 1.00 74.88 190 LEU A N 1
ATOM 1534 C CA . LEU A 1 190 ? 22.493 -12.475 -14.497 1.00 74.88 190 LEU A CA 1
ATOM 1535 C C . LEU A 1 190 ? 23.681 -12.999 -15.319 1.00 74.88 190 LEU A C 1
ATOM 1537 O O . LEU A 1 190 ? 23.572 -14.072 -15.919 1.00 74.88 190 LEU A O 1
ATOM 1541 N N . PRO A 1 191 ? 24.828 -12.296 -15.342 1.00 63.75 191 PRO A N 1
ATOM 1542 C CA . PRO A 1 191 ? 26.029 -12.827 -15.977 1.00 63.75 191 PRO A CA 1
ATOM 1543 C C . PRO A 1 191 ? 26.521 -14.069 -15.222 1.00 63.75 191 PRO A C 1
ATOM 1545 O O . PRO A 1 191 ? 26.455 -14.126 -13.989 1.00 63.75 191 PRO A O 1
ATOM 1548 N N . ASP A 1 192 ? 27.041 -15.066 -15.945 1.00 60.88 192 ASP A N 1
ATOM 1549 C CA . ASP A 1 192 ? 27.642 -16.237 -15.304 1.00 60.88 192 ASP A CA 1
ATOM 1550 C C . ASP A 1 192 ? 28.857 -15.833 -14.445 1.00 60.88 192 ASP A C 1
ATOM 1552 O O . ASP A 1 192 ? 29.569 -14.877 -14.758 1.00 60.88 192 ASP A O 1
ATOM 1556 N N . LYS A 1 193 ? 29.132 -16.555 -13.351 1.00 55.09 193 LYS A N 1
ATOM 1557 C CA . LYS A 1 193 ? 30.227 -16.201 -12.424 1.00 55.09 193 LYS A CA 1
ATOM 1558 C C . LYS A 1 193 ? 31.595 -16.179 -13.119 1.00 55.09 193 LYS A C 1
ATOM 1560 O O . LYS A 1 193 ? 32.396 -15.304 -12.819 1.00 55.09 193 LYS A O 1
ATOM 1565 N N . ALA A 1 194 ? 31.828 -17.082 -14.075 1.00 50.38 194 ALA A N 1
ATOM 1566 C CA . ALA A 1 194 ? 33.038 -17.095 -14.905 1.00 50.38 194 ALA A CA 1
ATOM 1567 C C . ALA A 1 194 ? 33.074 -15.938 -15.928 1.00 50.38 194 ALA A C 1
ATOM 1569 O O . ALA A 1 194 ? 34.142 -15.445 -16.290 1.00 50.38 194 ALA A O 1
ATOM 1570 N N . ALA A 1 195 ? 31.903 -15.464 -16.368 1.00 49.66 195 ALA A N 1
ATOM 1571 C CA . ALA A 1 195 ? 31.783 -14.305 -17.241 1.00 49.66 195 ALA A CA 1
ATOM 1572 C C . ALA A 1 195 ? 32.018 -12.994 -16.476 1.00 49.66 195 ALA A C 1
ATOM 1574 O O . ALA A 1 195 ? 32.642 -12.104 -17.034 1.00 49.66 195 ALA A O 1
ATOM 1575 N N . ARG A 1 196 ? 31.630 -12.880 -15.194 1.00 49.97 196 ARG A N 1
ATOM 1576 C CA . ARG A 1 196 ? 31.914 -11.687 -14.364 1.00 49.97 196 ARG A CA 1
ATOM 1577 C C . ARG A 1 196 ? 33.410 -11.336 -14.315 1.00 49.97 196 ARG A C 1
ATOM 1579 O O . ARG A 1 196 ? 33.740 -10.165 -14.432 1.00 49.97 196 ARG A O 1
ATOM 1586 N N . GLU A 1 197 ? 34.296 -12.330 -14.232 1.00 49.19 197 GLU A N 1
ATOM 1587 C CA . GLU A 1 197 ? 35.759 -12.125 -14.243 1.00 49.19 197 GLU A CA 1
ATOM 1588 C C . GLU A 1 197 ? 36.320 -11.857 -15.655 1.00 49.19 197 GLU A C 1
ATOM 1590 O O . GLU A 1 197 ? 37.322 -11.165 -15.815 1.00 49.19 197 GLU A O 1
ATOM 1595 N N . THR A 1 198 ? 35.663 -12.367 -16.702 1.00 48.31 198 THR A N 1
ATOM 1596 C CA . THR A 1 198 ? 36.105 -12.199 -18.100 1.00 48.31 198 THR A CA 1
ATOM 1597 C C . THR A 1 198 ? 35.611 -10.879 -18.714 1.00 48.31 198 THR A C 1
ATOM 1599 O O . THR A 1 198 ? 36.317 -10.281 -19.528 1.00 48.31 198 THR A O 1
ATOM 1602 N N . ILE A 1 199 ? 34.428 -10.395 -18.308 1.00 50.09 199 ILE A N 1
ATOM 1603 C CA . ILE A 1 199 ? 33.797 -9.137 -18.753 1.00 50.09 199 ILE A CA 1
ATOM 1604 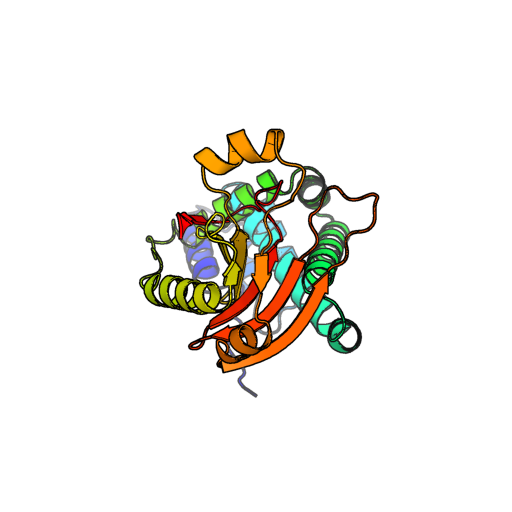C C . ILE A 1 199 ? 34.642 -7.921 -18.352 1.00 50.09 199 ILE A C 1
ATOM 1606 O O . ILE A 1 199 ? 34.739 -6.981 -19.133 1.00 50.09 199 ILE A O 1
ATOM 1610 N N . GLU A 1 200 ? 35.342 -7.959 -17.213 1.00 50.41 200 GLU A N 1
ATOM 1611 C CA . GLU A 1 200 ? 36.303 -6.903 -16.846 1.00 50.41 200 GLU A CA 1
ATOM 1612 C C . GLU A 1 200 ? 37.493 -6.802 -17.826 1.00 50.41 200 GLU A C 1
ATOM 1614 O O . GLU A 1 200 ? 38.161 -5.771 -17.883 1.00 50.41 200 GLU A O 1
ATOM 1619 N N . SER A 1 201 ? 37.742 -7.841 -18.636 1.00 48.62 201 SER A N 1
ATOM 1620 C CA . SER A 1 201 ? 38.835 -7.901 -19.621 1.00 48.62 201 SER A CA 1
ATOM 1621 C C . SER A 1 201 ? 38.386 -7.851 -21.092 1.00 48.62 201 SER A C 1
ATOM 1623 O O . SER A 1 201 ? 39.225 -7.692 -21.980 1.00 48.62 201 SER A O 1
ATOM 1625 N N . SER A 1 202 ? 37.083 -7.991 -21.370 1.00 46.41 202 SER A N 1
ATOM 1626 C CA . SER A 1 202 ? 36.529 -8.095 -22.726 1.00 46.41 202 SER A CA 1
ATOM 1627 C C . SER A 1 202 ? 35.807 -6.812 -23.138 1.00 46.41 202 SER A C 1
ATOM 1629 O O . SER A 1 202 ? 34.890 -6.354 -22.466 1.00 46.41 202 SER A O 1
ATOM 1631 N N . ALA A 1 203 ? 36.183 -6.248 -24.288 1.00 48.81 203 ALA A N 1
ATOM 1632 C CA . ALA A 1 203 ? 35.609 -5.013 -24.832 1.00 48.81 203 ALA A CA 1
ATOM 1633 C C . ALA A 1 203 ? 34.220 -5.188 -25.488 1.00 48.81 203 ALA A C 1
ATOM 1635 O O . ALA A 1 203 ? 33.681 -4.228 -26.039 1.00 48.81 203 ALA A O 1
ATOM 1636 N N . VAL A 1 204 ? 33.652 -6.399 -25.470 1.00 48.47 204 VAL A N 1
ATOM 1637 C CA . VAL A 1 204 ? 32.325 -6.685 -26.030 1.00 48.47 204 VAL A CA 1
ATOM 1638 C C . VAL A 1 204 ? 31.351 -6.907 -24.870 1.00 48.47 204 VAL A C 1
ATOM 1640 O O . VAL A 1 204 ? 31.465 -7.930 -24.191 1.00 48.47 204 VAL A O 1
ATOM 1643 N N . PRO A 1 205 ? 30.423 -5.970 -24.602 1.00 51.38 205 PRO A N 1
ATOM 1644 C CA . PRO A 1 205 ? 29.400 -6.175 -23.584 1.00 51.38 205 PRO A CA 1
ATOM 1645 C C . PRO A 1 205 ? 28.509 -7.369 -23.969 1.00 51.38 205 PRO A C 1
ATOM 1647 O O . PRO A 1 205 ? 28.235 -7.545 -25.161 1.00 51.38 205 PRO A O 1
ATOM 1650 N N . PRO A 1 206 ? 28.067 -8.189 -22.995 1.00 56.72 206 PRO A N 1
ATOM 1651 C CA . PRO A 1 206 ? 27.187 -9.321 -23.267 1.00 56.72 206 PRO A CA 1
ATOM 1652 C C . PRO A 1 206 ? 25.929 -8.840 -23.989 1.00 56.72 206 PRO A C 1
ATOM 1654 O O . PRO A 1 206 ? 25.287 -7.865 -23.585 1.00 56.72 206 PRO A O 1
ATOM 1657 N N . GLY A 1 207 ? 25.616 -9.506 -25.097 1.00 65.75 207 GLY A N 1
ATOM 1658 C CA . GLY A 1 207 ? 24.493 -9.153 -25.948 1.00 65.75 207 GLY A CA 1
ATOM 1659 C C . GLY A 1 207 ? 23.274 -9.952 -25.523 1.00 65.75 207 GLY A C 1
ATOM 1660 O O . GLY A 1 207 ? 23.201 -11.153 -25.779 1.00 65.75 207 GLY A O 1
ATOM 1661 N N . PHE A 1 208 ? 22.301 -9.290 -24.907 1.00 75.19 208 PHE A N 1
ATOM 1662 C CA . PHE A 1 208 ? 20.963 -9.848 -24.749 1.00 75.19 208 PHE A CA 1
ATOM 1663 C C . PHE A 1 208 ? 19.951 -8.938 -25.446 1.00 75.19 208 PHE A C 1
ATOM 1665 O O . PHE A 1 208 ? 20.123 -7.721 -25.541 1.00 75.19 208 PHE A O 1
ATOM 1672 N N . ALA A 1 209 ? 18.888 -9.548 -25.942 1.00 79.75 209 ALA A N 1
ATOM 1673 C CA . ALA A 1 209 ? 17.726 -8.873 -26.478 1.00 79.75 209 ALA A CA 1
ATOM 1674 C C . ALA A 1 209 ? 16.471 -9.583 -25.976 1.00 79.75 209 ALA A C 1
ATOM 1676 O O . ALA A 1 209 ? 16.490 -10.770 -25.656 1.00 79.75 209 ALA A O 1
ATOM 1677 N N . TRP A 1 210 ? 15.372 -8.847 -25.910 1.00 82.12 210 TRP A N 1
ATOM 1678 C CA . TRP A 1 210 ? 14.067 -9.403 -25.588 1.00 82.12 210 TRP A CA 1
ATOM 1679 C C . TRP A 1 210 ? 13.230 -9.458 -26.861 1.00 82.12 210 TRP A C 1
ATOM 1681 O O . TRP A 1 210 ? 13.070 -8.440 -27.537 1.00 82.12 210 TRP A O 1
ATOM 1691 N N . ASP A 1 211 ? 12.679 -10.627 -27.176 1.00 83.75 211 ASP A N 1
ATOM 1692 C CA . ASP A 1 211 ? 11.633 -10.756 -28.183 1.00 83.75 211 ASP A CA 1
ATOM 1693 C C . ASP A 1 211 ? 10.328 -10.203 -27.600 1.00 83.75 211 ASP A C 1
ATOM 1695 O O . ASP A 1 211 ? 9.568 -10.895 -26.917 1.00 83.75 211 ASP A O 1
ATOM 1699 N N . ILE A 1 212 ? 10.093 -8.913 -27.843 1.00 81.75 212 ILE A N 1
ATOM 1700 C CA . ILE A 1 212 ? 8.896 -8.220 -27.366 1.00 81.75 212 ILE A CA 1
ATOM 1701 C C . ILE A 1 212 ? 7.630 -8.844 -27.961 1.00 81.75 212 ILE A C 1
ATOM 1703 O O . ILE A 1 212 ? 6.632 -8.945 -27.258 1.00 81.75 212 ILE A O 1
ATOM 1707 N N . GLY A 1 213 ? 7.666 -9.324 -29.209 1.00 76.44 213 GLY A N 1
ATOM 1708 C CA . GLY A 1 213 ? 6.506 -9.960 -29.833 1.00 76.44 213 GLY A CA 1
ATOM 1709 C C . GLY A 1 213 ? 6.115 -11.251 -29.114 1.00 76.44 213 GLY A C 1
ATOM 1710 O O . GLY A 1 213 ? 4.942 -11.457 -28.805 1.00 76.44 213 GLY A O 1
ATOM 1711 N N . ASN A 1 214 ? 7.103 -12.081 -28.769 1.00 81.44 214 ASN A N 1
ATOM 1712 C CA . ASN A 1 214 ? 6.863 -13.281 -27.972 1.00 81.44 214 ASN A CA 1
ATOM 1713 C C . ASN A 1 214 ? 6.413 -12.933 -26.545 1.00 81.44 214 ASN A C 1
ATOM 1715 O O . ASN A 1 214 ? 5.469 -13.538 -26.047 1.00 81.44 214 ASN A O 1
ATOM 1719 N N . LEU A 1 215 ? 7.015 -11.922 -25.903 1.00 84.88 215 LEU A N 1
ATOM 1720 C CA . LEU A 1 215 ? 6.585 -11.449 -24.577 1.00 84.88 215 LEU A CA 1
ATOM 1721 C C . LEU A 1 215 ? 5.131 -10.998 -24.562 1.00 84.88 215 LEU A C 1
ATOM 1723 O O . LEU A 1 215 ? 4.410 -11.339 -23.633 1.00 84.88 215 LEU A O 1
ATOM 1727 N N . GLN A 1 216 ? 4.690 -10.272 -25.587 1.00 81.19 216 GLN A N 1
ATOM 1728 C CA . GLN A 1 216 ? 3.303 -9.836 -25.672 1.00 81.19 216 GLN A CA 1
ATOM 1729 C C . GLN A 1 216 ? 2.335 -11.027 -25.731 1.00 81.19 216 GLN A C 1
ATOM 1731 O O . GLN A 1 216 ? 1.260 -10.967 -25.149 1.00 81.19 216 GLN A O 1
ATOM 1736 N N . SER A 1 217 ? 2.730 -12.131 -26.374 1.00 84.25 217 SER A N 1
ATOM 1737 C CA . SER A 1 217 ? 1.903 -13.344 -26.450 1.00 84.25 217 SER A CA 1
ATOM 1738 C C . SER A 1 217 ? 1.799 -14.132 -25.139 1.00 84.25 217 SER A C 1
ATOM 1740 O O . SER A 1 217 ? 0.971 -15.035 -25.046 1.00 84.25 217 SER A O 1
ATOM 1742 N N . VAL A 1 218 ? 2.631 -13.812 -24.138 1.00 88.12 218 VAL A N 1
ATOM 1743 C CA . VAL A 1 218 ? 2.571 -14.442 -22.809 1.00 88.12 218 VAL A CA 1
ATOM 1744 C C . VAL A 1 218 ? 1.361 -13.946 -22.020 1.00 88.12 218 VAL A C 1
ATOM 1746 O O . VAL A 1 218 ? 0.819 -14.708 -21.227 1.00 88.12 218 VAL A O 1
ATOM 1749 N N . PHE A 1 219 ? 0.954 -12.693 -22.222 1.00 84.19 219 PHE A N 1
ATOM 1750 C CA . PHE A 1 219 ? -0.148 -12.070 -21.495 1.00 84.19 219 PHE A CA 1
ATOM 1751 C C . PHE A 1 219 ? -1.492 -12.413 -22.143 1.00 84.19 219 PHE A C 1
ATOM 1753 O O . PHE A 1 219 ? -1.615 -12.440 -23.368 1.00 84.19 219 PHE A O 1
ATOM 1760 N N . ASP A 1 220 ? -2.512 -12.617 -21.313 1.00 83.25 220 ASP A N 1
ATOM 1761 C CA . ASP A 1 220 ? -3.892 -12.804 -21.765 1.00 83.25 220 ASP A CA 1
ATOM 1762 C C . ASP A 1 220 ? -4.467 -11.488 -22.316 1.00 83.25 220 ASP A C 1
ATOM 1764 O O . ASP A 1 220 ? -5.208 -11.476 -23.301 1.00 83.25 220 ASP A O 1
ATOM 1768 N N . CYS A 1 221 ? -4.084 -10.367 -21.699 1.00 72.94 221 CYS A N 1
ATOM 1769 C CA . CYS A 1 221 ? -4.419 -9.014 -22.125 1.00 72.94 221 CYS A CA 1
ATOM 1770 C C . CYS A 1 221 ? -3.253 -8.067 -21.822 1.00 72.94 221 CYS A C 1
ATOM 1772 O O . CYS A 1 221 ? -2.570 -8.238 -20.816 1.00 72.94 221 CYS A O 1
ATOM 1774 N N . ILE A 1 222 ? -3.037 -7.059 -22.669 1.00 78.62 222 ILE A N 1
ATOM 1775 C CA . ILE A 1 222 ? -2.037 -6.009 -22.444 1.00 78.62 222 ILE A CA 1
ATOM 1776 C C . ILE A 1 222 ? -2.748 -4.671 -22.383 1.00 78.62 222 ILE A C 1
ATOM 1778 O O . ILE A 1 222 ? -3.395 -4.255 -23.346 1.00 78.62 222 ILE A O 1
ATOM 1782 N N . GLU A 1 223 ? -2.563 -3.987 -21.265 1.00 69.38 223 GLU A N 1
ATOM 1783 C CA . GLU A 1 223 ? -3.082 -2.646 -21.022 1.00 69.38 223 GLU A CA 1
ATOM 1784 C C . GLU A 1 223 ? -2.055 -1.580 -21.406 1.00 69.38 223 GLU A C 1
ATOM 1786 O O . GLU A 1 223 ? -2.412 -0.509 -21.901 1.00 69.38 223 GLU A O 1
ATOM 1791 N N . GLY A 1 224 ? -0.764 -1.894 -21.260 1.00 70.44 224 GLY A N 1
ATOM 1792 C CA . GLY A 1 224 ? 0.313 -0.973 -21.589 1.00 70.44 224 GLY A CA 1
ATOM 1793 C C . GLY A 1 224 ? 1.635 -1.660 -21.914 1.00 70.44 224 GLY A C 1
ATOM 1794 O O . GLY A 1 224 ? 1.976 -2.717 -21.393 1.00 70.44 224 GLY A O 1
ATOM 1795 N N . LEU A 1 225 ? 2.406 -1.029 -22.794 1.00 81.56 225 LEU A N 1
ATOM 1796 C CA . LEU A 1 225 ? 3.765 -1.429 -23.144 1.00 81.56 225 LEU A CA 1
ATOM 1797 C C . LEU A 1 225 ? 4.579 -0.165 -23.389 1.00 81.56 225 LEU A C 1
ATOM 1799 O O . LEU A 1 225 ? 4.160 0.716 -24.144 1.00 81.56 225 LEU A O 1
ATOM 1803 N N . GLY A 1 226 ? 5.769 -0.091 -22.806 1.00 76.12 226 GLY A N 1
ATOM 1804 C CA . GLY A 1 226 ? 6.624 1.065 -23.005 1.00 76.12 226 GLY A CA 1
ATOM 1805 C C . GLY A 1 226 ? 8.074 0.846 -22.623 1.00 76.12 226 GLY A C 1
ATOM 1806 O O . GLY A 1 226 ? 8.489 -0.194 -22.118 1.00 76.12 226 GLY A O 1
ATOM 1807 N N . TRP A 1 227 ? 8.859 1.883 -22.878 1.00 82.00 227 TRP A N 1
ATOM 1808 C CA . TRP A 1 227 ? 10.258 1.976 -22.495 1.00 82.00 227 TRP A CA 1
ATOM 1809 C C . TRP A 1 227 ? 10.419 3.151 -21.534 1.00 82.00 227 TRP A C 1
ATOM 1811 O O . TRP A 1 227 ? 9.912 4.246 -21.790 1.00 82.00 227 TRP A O 1
ATOM 1821 N N . TYR A 1 228 ? 11.164 2.945 -20.454 1.00 76.44 228 TYR A N 1
ATOM 1822 C CA . TYR A 1 228 ? 11.606 4.006 -19.565 1.00 76.44 228 TYR A CA 1
ATOM 1823 C C . TYR A 1 228 ? 13.063 4.369 -19.864 1.00 76.44 228 TYR A C 1
ATOM 1825 O O . TYR A 1 228 ? 13.986 3.597 -19.599 1.00 76.44 228 TYR A O 1
ATOM 1833 N N . ALA A 1 229 ? 13.262 5.570 -20.413 1.00 72.94 229 ALA A N 1
ATOM 1834 C CA . ALA A 1 229 ? 14.584 6.154 -20.599 1.00 72.94 229 ALA A CA 1
ATOM 1835 C C . ALA A 1 229 ? 15.007 6.874 -19.316 1.00 72.94 229 ALA A C 1
ATOM 1837 O O . ALA A 1 229 ? 14.232 7.652 -18.758 1.00 72.94 229 ALA A O 1
ATOM 1838 N N . VAL A 1 230 ? 16.240 6.650 -18.866 1.00 64.44 230 VAL A N 1
ATOM 1839 C CA . VAL A 1 230 ? 16.761 7.300 -17.660 1.00 64.44 230 VAL A CA 1
ATOM 1840 C C . VAL A 1 230 ? 17.474 8.605 -18.039 1.00 64.44 230 VAL A C 1
ATOM 1842 O O . VAL A 1 230 ? 18.375 8.578 -18.878 1.00 64.44 230 VAL A O 1
ATOM 1845 N N . PRO A 1 231 ? 17.095 9.755 -17.449 1.00 57.59 231 PRO A N 1
ATOM 1846 C CA . PRO A 1 231 ? 17.866 10.993 -17.541 1.00 57.59 231 PRO A CA 1
ATOM 1847 C C . PRO A 1 231 ? 19.259 10.823 -16.923 1.00 57.59 231 PRO A C 1
ATOM 1849 O O . PRO A 1 231 ? 19.387 10.194 -15.878 1.00 57.59 231 PRO A O 1
ATOM 1852 N N . ALA A 1 232 ? 20.284 11.451 -17.505 1.00 52.88 232 ALA A N 1
ATOM 1853 C CA . ALA A 1 232 ? 21.696 11.289 -17.118 1.00 52.88 232 ALA A CA 1
ATOM 1854 C C . ALA A 1 232 ? 22.037 11.609 -15.641 1.00 52.88 232 ALA A C 1
ATOM 1856 O O . ALA A 1 232 ? 23.135 11.308 -15.185 1.00 52.88 232 ALA A O 1
ATOM 1857 N N . GLU A 1 233 ? 21.118 12.228 -14.900 1.00 53.25 233 GLU A N 1
ATOM 1858 C CA . GLU A 1 233 ? 21.286 12.639 -13.501 1.00 53.25 233 GLU A CA 1
ATOM 1859 C C . GLU A 1 233 ? 20.804 11.585 -12.486 1.00 53.25 233 GLU A C 1
ATOM 1861 O O . GLU A 1 233 ? 21.021 11.746 -11.286 1.00 53.25 233 GLU A O 1
ATOM 1866 N N . LEU A 1 234 ? 20.137 10.516 -12.939 1.00 57.41 234 LEU A N 1
ATOM 1867 C CA . LEU A 1 234 ? 19.626 9.449 -12.075 1.00 57.41 234 LEU A CA 1
ATOM 1868 C C . LEU A 1 234 ? 20.508 8.199 -12.162 1.00 57.41 234 LEU A C 1
ATOM 1870 O O . LEU A 1 234 ? 20.914 7.782 -13.241 1.00 57.41 234 LEU A O 1
ATOM 1874 N N . THR A 1 235 ? 20.747 7.559 -11.017 1.00 58.44 235 THR A N 1
ATOM 1875 C CA . THR A 1 235 ? 21.542 6.324 -10.882 1.00 58.44 235 THR A CA 1
ATOM 1876 C C . THR A 1 235 ? 20.748 5.067 -11.243 1.00 58.44 235 THR A C 1
ATOM 1878 O O . THR A 1 235 ? 20.899 4.039 -10.596 1.00 58.44 235 THR A O 1
ATOM 1881 N N . GLU A 1 236 ? 19.815 5.156 -12.185 1.00 62.19 236 GLU A N 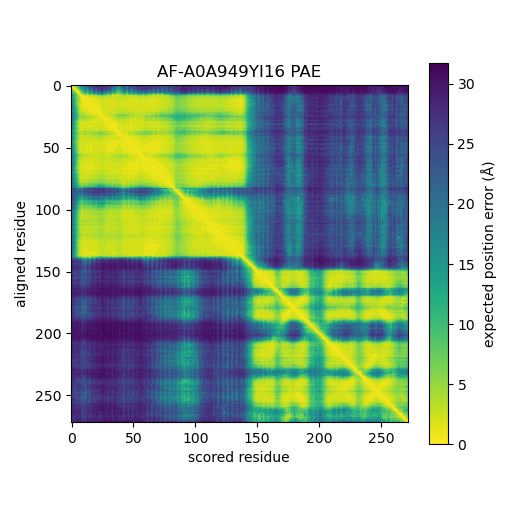1
ATOM 1882 C CA . GLU A 1 236 ? 18.904 4.054 -12.485 1.00 62.19 236 GLU A CA 1
ATOM 1883 C C . GLU A 1 236 ? 19.174 3.451 -13.850 1.00 62.19 236 GLU A C 1
ATOM 1885 O O . GLU A 1 236 ? 19.626 4.119 -14.778 1.00 62.19 236 GLU A O 1
ATOM 1890 N N . SER A 1 237 ? 18.849 2.169 -13.972 1.00 68.81 237 SER A N 1
ATOM 1891 C CA . SER A 1 237 ? 18.907 1.472 -15.247 1.00 68.81 2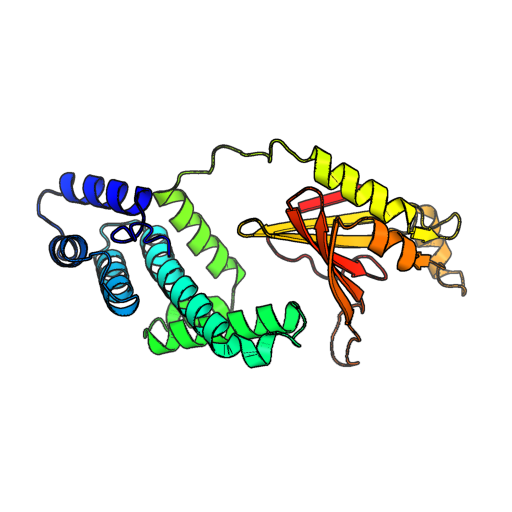37 SER A CA 1
ATOM 1892 C C . SER A 1 237 ? 17.618 1.707 -16.047 1.00 68.81 237 SER A C 1
ATOM 1894 O O . SER A 1 237 ? 16.527 1.679 -15.467 1.00 68.81 237 SER A O 1
ATOM 1896 N N . PRO A 1 238 ? 17.705 1.941 -17.371 1.00 78.38 238 PRO A N 1
ATOM 1897 C CA . PRO A 1 238 ? 16.525 1.960 -18.233 1.00 78.38 238 PRO A CA 1
ATOM 1898 C C . PRO A 1 238 ? 15.835 0.599 -18.204 1.00 78.38 238 PRO A C 1
ATOM 1900 O O . PRO A 1 238 ? 16.474 -0.406 -17.916 1.00 78.38 238 PRO A O 1
ATOM 1903 N N . TYR A 1 239 ? 14.542 0.546 -18.503 1.00 84.81 239 TYR A N 1
ATOM 1904 C CA . TYR A 1 239 ? 13.825 -0.727 -18.586 1.00 84.81 239 TYR A CA 1
ATOM 1905 C C . TYR A 1 239 ? 12.694 -0.673 -19.599 1.00 84.81 239 TYR A C 1
ATOM 1907 O O . TYR A 1 239 ? 12.107 0.380 -19.852 1.00 84.81 239 TYR A O 1
ATOM 1915 N N . VAL A 1 240 ? 12.365 -1.837 -20.146 1.00 85.75 240 VAL A N 1
ATOM 1916 C CA . VAL A 1 240 ? 11.091 -2.057 -20.835 1.00 85.75 240 VAL A CA 1
ATOM 1917 C C . VAL A 1 240 ? 10.070 -2.485 -19.790 1.00 85.75 240 VAL A C 1
ATOM 1919 O O . VAL A 1 240 ? 10.416 -3.208 -18.855 1.00 85.75 240 VAL A O 1
ATOM 1922 N N . TRP A 1 241 ? 8.830 -2.031 -19.916 1.00 88.00 241 TRP A N 1
ATOM 1923 C CA . TRP A 1 241 ? 7.747 -2.464 -19.044 1.00 88.00 241 TRP A CA 1
ATOM 1924 C C . TRP A 1 241 ? 6.533 -2.916 -19.843 1.00 88.00 241 TRP A C 1
ATOM 1926 O O . TRP A 1 241 ? 6.254 -2.369 -20.910 1.00 88.00 241 TRP A O 1
ATOM 1936 N N . ILE A 1 242 ? 5.833 -3.912 -19.308 1.00 86.50 242 ILE A N 1
ATOM 1937 C CA . ILE A 1 242 ? 4.565 -4.428 -19.826 1.00 86.50 242 ILE A CA 1
ATOM 1938 C C . ILE A 1 242 ? 3.587 -4.466 -18.660 1.00 86.50 242 ILE A C 1
ATOM 1940 O O . ILE A 1 242 ? 3.941 -4.947 -17.587 1.00 86.50 242 ILE A O 1
ATOM 1944 N N . ASP A 1 243 ? 2.391 -3.952 -18.884 1.00 85.12 243 ASP A N 1
ATOM 1945 C CA . ASP A 1 243 ? 1.278 -3.982 -17.945 1.00 85.12 243 ASP A CA 1
ATOM 1946 C C . ASP A 1 243 ? 0.131 -4.764 -18.581 1.00 85.12 243 ASP A C 1
ATOM 1948 O O . ASP A 1 243 ? -0.223 -4.518 -19.742 1.00 85.12 243 ASP A O 1
ATOM 1952 N N . GLY A 1 244 ? -0.405 -5.744 -17.866 1.00 80.19 244 GLY A N 1
ATOM 1953 C CA . GLY A 1 244 ? -1.395 -6.653 -18.421 1.00 80.19 244 GLY A CA 1
ATOM 1954 C C . GLY A 1 244 ? -1.808 -7.766 -17.471 1.00 80.19 244 GLY A C 1
ATOM 1955 O O . GLY A 1 244 ? -1.413 -7.802 -16.312 1.00 80.19 244 GLY A O 1
ATOM 1956 N N . GLU A 1 245 ? -2.591 -8.705 -17.987 1.00 81.00 245 GLU A N 1
ATOM 1957 C CA . GLU A 1 245 ? -3.118 -9.836 -17.228 1.00 81.00 245 GLU A CA 1
ATOM 1958 C C . GLU A 1 245 ? -2.428 -11.143 -17.635 1.00 81.00 245 GLU A C 1
ATOM 1960 O O . GLU A 1 245 ? -2.167 -11.386 -18.816 1.00 81.00 245 GLU A O 1
ATOM 1965 N N . PHE A 1 246 ? -2.154 -12.004 -16.658 1.00 86.44 246 PHE A N 1
ATOM 1966 C CA . PHE A 1 246 ? -1.671 -13.360 -16.871 1.00 86.44 246 PHE A CA 1
ATOM 1967 C C . PHE A 1 246 ? -2.369 -14.346 -15.929 1.00 86.44 246 PHE A C 1
ATOM 1969 O O . PHE A 1 246 ? -2.195 -14.286 -14.715 1.00 86.44 246 PHE A O 1
ATOM 1976 N N . GLN A 1 247 ? -3.130 -15.286 -16.485 1.00 82.62 247 GLN A N 1
ATOM 1977 C CA . GLN A 1 247 ? -3.880 -16.316 -15.762 1.00 82.62 247 GLN A CA 1
ATOM 1978 C C . GLN A 1 247 ? -4.789 -15.758 -14.654 1.00 82.62 247 GLN A C 1
ATOM 1980 O O . GLN A 1 247 ? -4.926 -16.375 -13.599 1.00 82.62 247 GLN A O 1
ATOM 1985 N N . GLY A 1 248 ? -5.420 -14.602 -14.882 1.00 75.81 248 GLY A N 1
ATOM 1986 C CA . GLY A 1 248 ? -6.255 -13.941 -13.873 1.00 75.81 248 GLY A CA 1
ATOM 1987 C C . GLY A 1 248 ? -5.493 -13.043 -12.896 1.00 75.81 248 GLY A C 1
ATOM 1988 O O . GLY A 1 248 ? -6.106 -12.512 -11.971 1.00 75.81 248 GLY A O 1
ATOM 1989 N N . HIS A 1 249 ? -4.177 -12.884 -13.066 1.00 81.12 249 HIS A N 1
ATOM 1990 C CA . HIS A 1 249 ? -3.351 -11.993 -12.255 1.00 81.12 249 HIS A CA 1
ATOM 1991 C C . HIS A 1 249 ? -3.022 -10.716 -13.021 1.00 81.12 249 HIS A C 1
ATOM 1993 O O . HIS A 1 249 ? -2.504 -10.782 -14.133 1.00 81.12 249 HIS A O 1
ATOM 1999 N N . GLU A 1 250 ? -3.254 -9.561 -12.404 1.00 83.19 250 GLU A N 1
ATOM 2000 C CA . GLU A 1 250 ? -2.770 -8.281 -12.918 1.00 83.19 250 GLU A CA 1
ATOM 2001 C C . GLU A 1 250 ? -1.262 -8.173 -12.654 1.00 83.19 250 GLU A C 1
ATOM 2003 O O . GLU A 1 250 ? -0.801 -8.356 -11.522 1.00 83.19 250 GLU A O 1
ATOM 2008 N N . VAL A 1 251 ? -0.478 -7.926 -13.704 1.00 87.00 251 VAL A N 1
ATOM 2009 C CA . VAL A 1 251 ? 0.982 -8.002 -13.682 1.00 87.00 251 VAL A CA 1
ATOM 2010 C C . VAL A 1 251 ? 1.618 -6.773 -14.324 1.00 87.00 251 VAL A C 1
ATOM 2012 O O . VAL A 1 251 ? 1.469 -6.523 -15.518 1.00 87.00 251 VAL A O 1
ATOM 2015 N N . PHE A 1 252 ? 2.487 -6.121 -13.553 1.00 87.69 252 PHE A N 1
ATOM 2016 C CA . PHE A 1 252 ? 3.484 -5.181 -14.047 1.00 87.69 252 PHE A CA 1
ATOM 2017 C C . PHE A 1 252 ? 4.845 -5.853 -14.191 1.00 87.69 252 PHE A C 1
ATOM 2019 O O . PHE A 1 252 ? 5.557 -6.076 -13.205 1.00 87.69 252 PHE A O 1
ATOM 2026 N N . LEU A 1 253 ? 5.250 -6.135 -15.423 1.00 90.19 253 LEU A N 1
ATOM 2027 C CA . LEU A 1 253 ? 6.560 -6.687 -15.738 1.00 90.19 253 LEU A CA 1
ATOM 2028 C C . LEU A 1 253 ? 7.559 -5.570 -16.055 1.00 90.19 253 LEU A C 1
ATOM 2030 O O . LEU A 1 253 ? 7.344 -4.788 -16.974 1.00 90.19 253 LEU A O 1
ATOM 2034 N N . ARG A 1 254 ? 8.700 -5.549 -15.361 1.00 90.19 254 ARG A N 1
ATOM 2035 C CA . ARG A 1 254 ? 9.883 -4.734 -15.681 1.00 90.19 254 ARG A CA 1
ATOM 2036 C C . ARG A 1 254 ? 11.006 -5.619 -16.208 1.00 90.19 254 ARG A C 1
ATOM 2038 O O . ARG A 1 254 ? 11.398 -6.575 -15.545 1.00 90.19 254 ARG A O 1
ATOM 2045 N N . LEU A 1 255 ? 11.573 -5.254 -17.350 1.00 88.25 255 LEU A N 1
ATOM 2046 C CA . LEU A 1 255 ? 12.730 -5.904 -17.960 1.00 88.25 255 LEU A CA 1
ATOM 2047 C C . LEU A 1 255 ? 13.921 -4.952 -17.904 1.00 88.25 255 LEU A C 1
ATOM 2049 O O . LEU A 1 255 ? 13.988 -3.980 -18.662 1.00 88.25 255 LEU A O 1
ATOM 2053 N N . LEU A 1 256 ? 14.844 -5.222 -16.987 1.00 85.00 256 LEU A N 1
ATOM 2054 C CA . LEU A 1 256 ? 16.056 -4.425 -16.813 1.00 85.00 256 LEU A CA 1
ATOM 2055 C C . LEU A 1 256 ? 17.215 -4.998 -17.636 1.00 85.00 256 LEU A C 1
ATOM 2057 O O . LEU A 1 256 ? 17.253 -6.202 -17.906 1.00 85.00 256 LEU A O 1
ATOM 2061 N N . PRO A 1 257 ? 18.202 -4.160 -17.990 1.00 77.94 257 PRO A N 1
ATOM 2062 C CA . PRO A 1 257 ? 19.374 -4.588 -18.728 1.00 77.94 257 PRO A CA 1
ATOM 2063 C C . PRO A 1 257 ? 20.422 -5.301 -17.871 1.00 77.94 257 PRO A C 1
ATOM 2065 O O . PRO A 1 257 ? 21.402 -5.816 -18.398 1.00 77.94 257 PRO A O 1
ATOM 2068 N N . GLY A 1 258 ? 20.234 -5.320 -16.555 1.00 76.31 258 GLY A N 1
ATOM 2069 C CA . GLY A 1 258 ? 21.156 -5.918 -15.607 1.00 76.31 258 GLY A CA 1
ATOM 2070 C C . GLY A 1 258 ? 20.578 -5.921 -14.202 1.00 76.31 258 GLY A C 1
ATOM 2071 O O . GLY A 1 258 ? 19.451 -5.474 -13.973 1.00 76.31 258 GLY A O 1
ATOM 2072 N N . GLU A 1 259 ? 21.360 -6.459 -13.271 1.00 75.69 259 GLU A N 1
ATOM 2073 C CA . GLU A 1 259 ? 20.987 -6.522 -11.863 1.00 75.69 259 GLU A CA 1
ATOM 2074 C C . GLU A 1 259 ? 20.681 -5.114 -11.319 1.00 75.69 259 GLU A C 1
ATOM 2076 O O . GLU A 1 259 ? 21.517 -4.223 -11.456 1.00 75.69 259 GLU A O 1
ATOM 2081 N N . PRO A 1 260 ? 19.492 -4.887 -10.727 1.00 71.06 260 PRO A N 1
ATOM 2082 C CA . PRO A 1 260 ? 19.125 -3.571 -10.234 1.00 71.06 260 PRO A CA 1
ATOM 2083 C C . PRO A 1 260 ? 20.009 -3.160 -9.054 1.00 71.06 260 PRO A C 1
ATOM 2085 O O . PRO A 1 260 ? 20.115 -3.905 -8.072 1.00 71.06 260 PRO A O 1
ATOM 2088 N N . ASP A 1 261 ? 20.548 -1.939 -9.127 1.00 63.97 261 ASP A N 1
ATOM 2089 C CA . ASP A 1 261 ? 21.431 -1.329 -8.118 1.00 63.97 261 ASP A CA 1
ATOM 2090 C C . ASP A 1 261 ? 20.762 -1.153 -6.744 1.00 63.97 261 ASP A C 1
ATOM 2092 O O . ASP A 1 261 ? 21.434 -1.027 -5.721 1.00 63.97 261 ASP A O 1
ATOM 2096 N N . GLN A 1 262 ? 19.426 -1.136 -6.708 1.00 61.16 262 GLN A N 1
ATOM 2097 C CA . GLN A 1 262 ? 18.630 -0.979 -5.493 1.00 61.16 262 GLN A CA 1
ATOM 2098 C C . GLN A 1 262 ? 17.565 -2.073 -5.398 1.00 61.16 262 GLN A C 1
ATOM 2100 O O . GLN A 1 262 ? 17.009 -2.508 -6.405 1.00 61.16 262 GLN A O 1
ATOM 2105 N N . VAL A 1 263 ? 17.302 -2.541 -4.178 1.00 54.91 263 VAL A N 1
ATOM 2106 C CA . VAL A 1 263 ? 16.228 -3.497 -3.863 1.00 54.91 263 VAL A CA 1
ATOM 2107 C C . VAL A 1 263 ? 15.053 -2.702 -3.304 1.00 54.91 263 VAL A C 1
ATOM 2109 O O . VAL A 1 263 ? 15.223 -1.964 -2.329 1.00 54.91 263 VAL A O 1
ATOM 2112 N N . GLU A 1 264 ? 13.874 -2.828 -3.911 1.00 54.03 264 GLU A N 1
ATOM 2113 C CA . GLU A 1 264 ? 12.661 -2.194 -3.391 1.00 54.03 264 GLU A CA 1
ATOM 2114 C C . GLU A 1 264 ? 12.110 -3.039 -2.224 1.00 54.03 264 GLU A C 1
ATOM 2116 O O . GLU A 1 264 ? 12.373 -4.233 -2.087 1.00 54.03 264 GLU A O 1
ATOM 2121 N N . ARG A 1 265 ? 11.404 -2.420 -1.278 1.00 42.91 265 ARG A N 1
ATOM 2122 C CA . ARG A 1 265 ? 11.010 -3.115 -0.039 1.00 42.91 265 ARG A CA 1
ATOM 2123 C C . ARG A 1 265 ? 9.874 -4.085 -0.268 1.00 42.91 265 ARG A C 1
ATOM 2125 O O . ARG A 1 265 ? 8.931 -3.749 -0.961 1.00 42.91 265 ARG A O 1
ATOM 2132 N N . GLY A 1 266 ? 9.928 -5.222 0.420 1.00 52.62 266 GLY A N 1
ATOM 2133 C CA . GLY A 1 266 ? 8.930 -6.278 0.258 1.00 52.62 266 GLY A CA 1
ATOM 2134 C C . GLY A 1 266 ? 9.178 -7.141 -0.980 1.00 52.62 266 GLY A C 1
ATOM 2135 O O . GLY A 1 266 ? 8.488 -8.143 -1.143 1.00 52.62 266 GLY A O 1
ATOM 2136 N N . GLU A 1 267 ? 10.186 -6.811 -1.801 1.00 60.94 267 GLU A N 1
ATOM 2137 C CA . GLU A 1 267 ? 10.580 -7.641 -2.932 1.00 60.94 267 GLU A CA 1
ATOM 2138 C C . GLU A 1 267 ? 11.159 -8.976 -2.451 1.00 60.94 267 GLU A C 1
ATOM 2140 O O . GLU A 1 267 ? 12.156 -9.041 -1.723 1.00 60.94 267 GLU A O 1
ATOM 2145 N N . LYS A 1 268 ? 10.539 -10.064 -2.900 1.00 68.69 268 LYS A N 1
ATOM 2146 C CA . LYS A 1 268 ? 11.088 -11.416 -2.821 1.00 68.69 268 LYS A CA 1
ATOM 2147 C C . LYS A 1 268 ? 11.992 -11.641 -4.028 1.00 68.69 268 LYS A C 1
ATOM 2149 O O . LYS A 1 268 ? 11.698 -11.163 -5.120 1.00 68.69 268 LYS A O 1
ATOM 2154 N N . CYS A 1 269 ? 13.096 -12.357 -3.827 1.00 61.97 269 CYS A N 1
ATOM 2155 C CA . CYS A 1 269 ? 14.068 -12.658 -4.878 1.00 61.97 269 CYS A CA 1
ATOM 2156 C C . CYS A 1 269 ? 14.047 -14.152 -5.203 1.00 61.97 269 CYS A C 1
ATOM 2158 O O . CYS A 1 269 ? 14.192 -14.982 -4.305 1.00 61.97 269 CYS A O 1
ATOM 2160 N N . GLU A 1 270 ? 13.951 -14.485 -6.484 1.00 61.41 270 GLU A N 1
ATOM 2161 C CA . GLU A 1 270 ? 14.152 -15.835 -7.003 1.00 61.41 270 GLU A CA 1
ATOM 2162 C C . GLU A 1 270 ? 15.226 -15.811 -8.095 1.00 61.41 270 GLU A C 1
ATOM 2164 O O . GLU A 1 270 ? 15.349 -14.854 -8.861 1.00 61.41 270 GLU A O 1
ATOM 2169 N N . VAL A 1 271 ? 16.038 -16.867 -8.142 1.00 55.91 271 VAL A N 1
ATOM 2170 C CA . VAL A 1 271 ? 17.001 -17.084 -9.225 1.00 55.91 271 VAL A CA 1
ATOM 2171 C C . VAL A 1 271 ? 16.398 -18.132 -10.150 1.00 55.91 271 VAL A C 1
ATOM 2173 O O . VAL A 1 271 ? 16.137 -19.252 -9.703 1.00 55.91 271 VAL A O 1
ATOM 2176 N N . GLY A 1 272 ? 16.148 -17.736 -11.398 1.00 50.06 272 GLY A N 1
ATOM 2177 C CA . GLY A 1 272 ? 15.649 -18.596 -12.472 1.00 50.06 272 GLY A CA 1
ATOM 2178 C C . GLY A 1 272 ? 16.756 -19.345 -13.198 1.00 50.06 272 GLY A C 1
ATOM 2179 O O . GLY A 1 272 ? 17.875 -18.790 -13.335 1.00 50.06 272 GLY A O 1
#

Secondary structure (DSSP, 8-state):
-------SS-HHHHHHHHHHHHHSSS--TTHHHHHT--TT--HHHHHHHHHHHHHTT-S-HHHHHHHHHHHHHHHHHHHHHTTHHHHTT--HHHHHHHHHHHHHHHHHHTT-HHHHHHHHH-HHHHHHHHHHHHHHHH-S------TTHHHHHHHHHHHHHTEEE-TT--EEEEEEEEETTEEEEEEEEE--HHHHHHHTT-SS---EEE-HHHHHHHSSEEEEEEEEPPPTTS----EEEEEEEETTEEEEEEE-SS--SSPPTT-EEEE-

Solvent-accessible surface area (backbone atoms only — not comparable to full-atom values): 15424 Å² total; per-residue (Å²): 136,82,84,71,84,50,56,64,82,36,70,60,50,49,54,51,52,53,52,53,46,70,71,43,98,59,79,52,90,40,49,64,64,50,67,68,42,43,68,84,54,48,70,68,60,48,36,55,38,28,46,43,43,35,75,64,60,84,49,60,71,35,38,23,48,20,50,38,50,52,46,40,46,53,55,27,54,56,56,53,61,73,45,47,92,70,46,82,80,50,53,71,66,59,45,51,54,46,48,53,53,43,32,44,49,43,26,52,75,69,69,33,54,68,60,32,48,34,46,72,76,40,49,64,61,39,52,50,37,35,49,56,10,44,31,70,58,73,38,73,69,70,79,71,61,64,95,56,63,61,59,56,55,51,49,52,54,55,50,56,70,22,52,49,53,50,94,62,45,80,33,34,39,36,38,34,38,76,59,95,74,35,33,42,37,38,39,19,48,37,69,35,78,73,46,59,69,45,53,81,77,43,94,68,78,87,62,71,47,71,42,61,72,57,46,58,68,68,38,80,41,74,81,44,75,51,74,48,81,62,58,94,88,55,98,60,82,43,31,41,38,39,31,30,31,44,96,92,32,44,33,40,41,36,43,35,88,38,75,71,92,67,83,67,88,80,52,47,78,49,80,92

pLDDT: mean 76.0, std 16.18, range [29.58, 97.44]

Foldseek 3Di:
DDPDFPDQQDPLQVVVVVVLQVPDPDRQPLRVLSVPRGPPDDLLSQLVSLCSVLVSPSDPNLLSLLSNLVSLLVVLVVVLVVVVVVCLPDDVVSVVVSSLVSSLVSCVVSVVVVLSCCCVVPVPVNVVSNVVSVCVRPNPPPPCPVPPVPQVVVLVVQQLVQKDFDPFFNKKKWKWADDPLAIEIEIETDGDPVVVVCVVVDPDDTDMDGNVVSNCVQAPFWSDWDKADDDPVDPWFIWTWTFGHHPNGTYIYTYGHHDTPDDDPRIDMDMD